Protein AF-A0A397EGC1-F1 (afdb_monomer_lite)

pLDDT: mean 75.44, std 16.69, range [35.31, 96.88]

Foldseek 3Di:
DVVVVVVVVVVVVVVVVVVVVVVVVVVVVVVVVVVVVVVVVVVVVVVVCVVVVPDPDDPPDPDDDVPDDDPVVVVVVVVVVVVVVVVVVVVVVVVVVVVVVLVVVVVVQVVVQVVQQPPPADPGPALVPRDQDPDPVSNVVNVVVSVVSCVVCVVVCCVVVPDDDDDQQDKDWDWDWDCSHVVDIDIDIDIDHHDPDDPVVVVVVCVVCVVVCVPVPNCPVVCPPVVDDDPPD

Structure (mmCIF, N/CA/C/O backbone):
data_AF-A0A397EGC1-F1
#
_entry.id   AF-A0A397EGC1-F1
#
loop_
_atom_site.group_PDB
_atom_site.id
_atom_site.type_symbol
_atom_site.label_atom_id
_atom_site.label_alt_id
_atom_site.label_comp_id
_atom_site.label_asym_id
_atom_site.label_entity_id
_atom_site.label_seq_id
_atom_site.pdbx_PDB_ins_code
_atom_site.Cartn_x
_atom_site.Cartn_y
_atom_site.Cartn_z
_atom_site.occupancy
_atom_site.B_iso_or_equiv
_atom_site.auth_seq_id
_atom_site.auth_comp_id
_atom_site.auth_asym_id
_atom_site.auth_atom_id
_atom_site.pdbx_PDB_model_num
ATOM 1 N N . MET A 1 1 ? -21.638 3.942 104.438 1.00 50.50 1 MET A N 1
ATOM 2 C CA . MET A 1 1 ? -22.473 2.859 103.863 1.00 50.50 1 MET A CA 1
ATOM 3 C C . MET A 1 1 ? -23.698 3.374 103.094 1.00 50.50 1 MET A C 1
ATOM 5 O O . MET A 1 1 ? -24.010 2.811 102.058 1.00 50.50 1 MET A O 1
ATOM 9 N N . VAL A 1 2 ? -24.344 4.471 103.518 1.00 51.25 2 VAL A N 1
ATOM 10 C CA . VAL A 1 2 ? -25.557 5.030 102.869 1.00 51.25 2 VAL A CA 1
ATOM 11 C C . VAL A 1 2 ? -25.301 5.667 101.486 1.00 51.25 2 VAL A C 1
ATOM 13 O O . VAL A 1 2 ? -26.088 5.468 100.566 1.00 51.25 2 VAL A O 1
ATOM 16 N N . ALA A 1 3 ? -24.172 6.360 101.287 1.00 54.50 3 ALA A N 1
ATOM 17 C CA . ALA A 1 3 ? -23.844 7.010 100.006 1.00 54.50 3 ALA A CA 1
ATOM 18 C C . ALA A 1 3 ? -23.567 6.018 98.852 1.00 54.50 3 ALA A C 1
ATOM 20 O O . ALA A 1 3 ? -23.935 6.266 97.709 1.00 54.50 3 ALA A O 1
ATOM 21 N N . VAL A 1 4 ? -22.987 4.853 99.158 1.00 55.56 4 VAL A N 1
ATOM 22 C CA . VAL A 1 4 ? -22.689 3.802 98.164 1.00 55.56 4 VAL A CA 1
ATOM 23 C C . VAL A 1 4 ? -23.976 3.134 97.657 1.00 55.56 4 VAL A C 1
ATOM 25 O O . VAL A 1 4 ? -24.063 2.744 96.492 1.00 55.56 4 VAL A O 1
ATOM 28 N N . MET A 1 5 ? -25.013 3.054 98.500 1.00 57.62 5 MET A N 1
ATOM 29 C CA . MET A 1 5 ? -26.315 2.510 98.105 1.00 57.62 5 MET A CA 1
ATOM 30 C C . MET A 1 5 ? -27.112 3.468 97.204 1.00 57.62 5 MET A C 1
ATOM 32 O O . MET A 1 5 ? -27.817 2.995 96.311 1.00 57.62 5 MET A O 1
ATOM 36 N N . SER A 1 6 ? -26.968 4.793 97.358 1.00 66.12 6 SER A N 1
ATOM 37 C CA . SER A 1 6 ? -27.643 5.760 96.472 1.00 66.12 6 SER A CA 1
ATOM 38 C C . SER A 1 6 ? -27.007 5.814 95.075 1.00 66.12 6 SER A C 1
ATOM 40 O O . SER A 1 6 ? -27.723 5.867 94.073 1.00 66.12 6 SER A O 1
ATOM 42 N N . GLU A 1 7 ? -25.680 5.679 94.978 1.00 66.31 7 GLU A N 1
ATOM 43 C CA . GLU A 1 7 ? -24.977 5.541 93.697 1.00 66.31 7 GLU A CA 1
ATOM 44 C C . GLU A 1 7 ? -25.339 4.241 92.964 1.00 66.31 7 GLU A C 1
ATOM 46 O O . GLU A 1 7 ? -25.506 4.236 91.740 1.00 66.31 7 GLU A O 1
ATOM 51 N N . ALA A 1 8 ? -25.482 3.132 93.696 1.00 72.25 8 ALA A N 1
ATOM 52 C CA . ALA A 1 8 ? -25.908 1.855 93.131 1.00 72.25 8 ALA A CA 1
ATOM 53 C C . ALA A 1 8 ? -27.346 1.926 92.582 1.00 72.25 8 ALA A C 1
ATOM 55 O O . ALA A 1 8 ? -27.601 1.463 91.467 1.00 72.25 8 ALA A O 1
ATOM 56 N N . ALA A 1 9 ? -28.262 2.579 93.306 1.00 74.25 9 ALA A N 1
ATOM 57 C CA . ALA A 1 9 ? -29.634 2.815 92.857 1.00 74.25 9 ALA A CA 1
ATOM 58 C C . ALA A 1 9 ? -29.698 3.729 91.615 1.00 74.25 9 ALA A C 1
ATOM 60 O O . ALA A 1 9 ? -30.426 3.440 90.662 1.00 74.25 9 ALA A O 1
ATOM 61 N N . ALA A 1 10 ? -28.878 4.785 91.560 1.00 75.88 10 ALA A N 1
ATOM 62 C CA . ALA A 1 10 ? -28.776 5.662 90.391 1.00 75.88 10 ALA A CA 1
ATOM 63 C C . ALA A 1 10 ? -28.226 4.924 89.152 1.00 75.88 10 ALA A C 1
ATOM 65 O O . ALA A 1 10 ? -28.748 5.076 88.041 1.00 75.88 10 ALA A O 1
ATOM 66 N N . LYS A 1 11 ? -27.214 4.062 89.333 1.00 79.38 11 LYS A N 1
ATOM 67 C CA . LYS A 1 11 ? -26.679 3.188 88.272 1.00 79.38 11 LYS A CA 1
ATOM 68 C C . LYS A 1 11 ? -27.724 2.176 87.785 1.00 79.38 11 LYS A C 1
ATOM 70 O O . LYS A 1 11 ? -27.797 1.933 86.580 1.00 79.38 11 LYS A O 1
ATOM 75 N N . ALA A 1 12 ? -28.548 1.619 88.675 1.00 81.75 12 ALA A N 1
ATOM 76 C CA . ALA A 1 12 ? -29.629 0.699 88.310 1.00 81.75 12 ALA A CA 1
ATOM 77 C C . ALA A 1 12 ? -30.708 1.385 87.453 1.00 81.75 12 ALA A C 1
ATOM 79 O O . ALA A 1 12 ? -31.030 0.888 86.372 1.00 81.75 12 ALA A O 1
ATOM 80 N N . LYS A 1 13 ? -31.165 2.577 87.860 1.00 83.00 13 LYS A N 1
ATOM 81 C CA . LYS A 1 13 ? -32.150 3.383 87.118 1.00 83.00 13 LYS A CA 1
ATOM 82 C C . LYS A 1 13 ? -31.646 3.795 85.728 1.00 83.00 13 LYS A C 1
ATOM 84 O O . LYS A 1 13 ? -32.384 3.741 84.748 1.00 83.00 13 LYS A O 1
ATOM 89 N N . LYS A 1 14 ? -30.355 4.132 85.605 1.00 83.06 14 LYS A N 1
ATOM 90 C CA . LYS A 1 14 ? -29.715 4.431 84.309 1.00 83.06 14 LYS A CA 1
ATOM 91 C C . LYS A 1 14 ? -29.673 3.212 83.380 1.00 83.06 14 LYS A C 1
ATOM 93 O O . LYS A 1 14 ? -29.885 3.352 82.178 1.00 83.06 14 LYS A O 1
ATOM 98 N N . ARG A 1 15 ? -29.412 2.012 83.913 1.00 86.19 15 ARG A N 1
ATOM 99 C CA . ARG A 1 15 ? -29.437 0.763 83.128 1.00 86.19 15 ARG A CA 1
ATOM 100 C C . ARG A 1 15 ? -30.844 0.432 82.644 1.00 86.19 15 ARG A C 1
ATOM 102 O O . ARG A 1 15 ? -30.995 -0.005 81.512 1.00 86.19 15 ARG A O 1
ATOM 109 N N . GLU A 1 16 ? -31.852 0.654 83.478 1.00 86.94 16 GLU A N 1
ATOM 110 C CA . GLU A 1 16 ? -33.257 0.461 83.118 1.00 86.94 16 GLU A CA 1
ATOM 111 C C . GLU A 1 16 ? -33.699 1.415 82.004 1.00 86.94 16 GLU A C 1
ATOM 113 O O . GLU A 1 16 ? -34.199 0.958 80.980 1.00 86.94 16 GLU A O 1
ATOM 118 N N . TYR A 1 17 ? -33.379 2.705 82.131 1.00 89.50 17 TYR A N 1
ATOM 119 C CA . TYR A 1 17 ? -33.611 3.692 81.075 1.00 89.50 17 TYR A CA 1
ATOM 120 C C . TYR A 1 17 ? -32.907 3.326 79.759 1.00 89.50 17 TYR A C 1
ATOM 122 O O . TYR A 1 17 ? -33.507 3.388 78.688 1.00 89.50 17 TYR A O 1
ATOM 130 N N . ASN A 1 18 ? -31.641 2.900 79.824 1.00 89.75 18 ASN A N 1
ATOM 131 C CA . ASN A 1 18 ? -30.895 2.490 78.634 1.00 89.75 18 ASN A CA 1
ATOM 132 C C . ASN A 1 18 ? -31.498 1.244 77.970 1.00 89.75 18 ASN A C 1
ATOM 134 O O . ASN A 1 18 ? -31.576 1.201 76.745 1.00 89.75 18 ASN A O 1
ATOM 138 N N . ARG A 1 19 ? -31.946 0.258 78.760 1.00 91.12 19 ARG A N 1
ATOM 139 C CA . 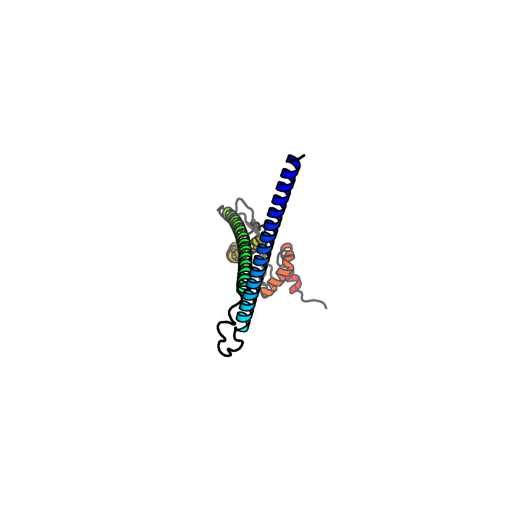ARG A 1 19 ? -32.629 -0.939 78.247 1.00 91.12 19 ARG A CA 1
ATOM 140 C C . ARG A 1 19 ? -33.930 -0.579 77.546 1.00 91.12 19 ARG A C 1
ATOM 142 O O . ARG A 1 19 ? -34.148 -1.040 76.433 1.00 91.12 19 ARG A O 1
ATOM 149 N N . GLU A 1 20 ? -34.751 0.272 78.153 1.00 91.81 20 GLU A N 1
ATOM 150 C CA . GLU A 1 20 ? -36.023 0.682 77.555 1.00 91.81 20 GLU A CA 1
ATOM 151 C C . GLU A 1 20 ? -35.800 1.500 76.277 1.00 91.81 20 GLU A C 1
ATOM 153 O O . GLU A 1 20 ? -36.419 1.239 75.247 1.00 91.81 20 GLU A O 1
ATOM 158 N N . LYS A 1 21 ? -34.816 2.407 76.277 1.00 94.00 21 LYS A N 1
ATOM 159 C CA . LYS A 1 21 ? -34.409 3.140 75.072 1.00 94.00 21 LYS A CA 1
ATOM 160 C C . LYS A 1 21 ? -33.956 2.194 73.956 1.00 94.00 21 LYS A C 1
ATOM 162 O O . LYS A 1 21 ? -34.311 2.402 72.796 1.00 94.00 21 LYS A O 1
ATOM 167 N N . GLN A 1 22 ? -33.187 1.160 74.294 1.00 90.62 22 GLN A N 1
ATOM 168 C CA . GLN A 1 22 ? -32.703 0.172 73.333 1.00 90.62 22 GLN A CA 1
ATOM 169 C C . GLN A 1 22 ? -33.838 -0.723 72.821 1.00 90.62 22 GLN A C 1
ATOM 171 O O . GLN A 1 22 ? -33.883 -1.002 71.627 1.00 90.62 22 GLN A O 1
ATOM 176 N N . ARG A 1 23 ? -34.800 -1.088 73.677 1.00 94.12 23 ARG A N 1
ATOM 177 C CA . ARG A 1 23 ? -36.017 -1.817 73.298 1.00 94.12 23 ARG A CA 1
ATOM 178 C C . ARG A 1 23 ? -36.873 -1.011 72.324 1.00 94.12 23 ARG A C 1
ATOM 180 O O . ARG A 1 23 ? -37.243 -1.530 71.278 1.00 94.12 23 ARG A O 1
ATOM 187 N N . ILE A 1 24 ? -37.137 0.261 72.627 1.00 93.56 24 ILE A N 1
ATOM 188 C CA . ILE A 1 24 ? -37.901 1.162 71.750 1.00 93.56 24 ILE A CA 1
ATOM 189 C C . ILE A 1 24 ? -37.176 1.357 70.414 1.00 93.56 24 ILE A C 1
ATOM 191 O O . ILE A 1 24 ? -37.806 1.338 69.359 1.00 93.56 24 ILE A O 1
ATOM 195 N N . PHE A 1 25 ? -35.852 1.526 70.437 1.00 93.56 25 PHE A N 1
ATOM 196 C CA . PHE A 1 25 ? -35.057 1.650 69.216 1.00 93.56 25 PHE A CA 1
ATOM 197 C C . PHE A 1 25 ? -35.115 0.378 68.362 1.00 93.56 25 PHE A C 1
ATOM 199 O O . PHE A 1 25 ? -35.374 0.465 67.164 1.00 93.56 25 PHE A O 1
ATOM 206 N N . GLN A 1 26 ? -34.938 -0.797 68.973 1.00 93.38 26 GLN A N 1
ATOM 207 C CA . GLN A 1 26 ? -35.051 -2.074 68.267 1.00 93.38 26 GLN A CA 1
ATOM 208 C C . GLN A 1 26 ? -36.460 -2.288 67.705 1.00 93.38 26 GLN A C 1
ATOM 210 O O . GLN A 1 26 ? -36.588 -2.700 66.558 1.00 93.38 26 GLN A O 1
ATOM 215 N N . ALA A 1 27 ? -37.507 -1.940 68.456 1.00 94.75 27 ALA A N 1
ATOM 216 C CA . ALA A 1 27 ? -38.885 -2.018 67.979 1.00 94.75 27 ALA A CA 1
ATOM 217 C C . ALA A 1 27 ? -39.120 -1.125 66.748 1.00 94.75 27 ALA A C 1
ATOM 219 O O . ALA A 1 27 ? -39.688 -1.586 65.760 1.00 94.75 27 ALA A O 1
ATOM 220 N N . LYS A 1 28 ? -38.617 0.119 66.763 1.00 95.31 28 LYS A N 1
ATOM 221 C CA . LYS A 1 28 ? -38.692 1.028 65.606 1.00 95.31 28 LYS A CA 1
ATOM 222 C C . LYS A 1 28 ? -37.940 0.488 64.391 1.00 95.31 28 LYS A C 1
ATOM 224 O O . LYS A 1 28 ? -38.455 0.571 63.282 1.00 95.31 28 LYS A O 1
ATOM 229 N N . LEU A 1 29 ? -36.749 -0.076 64.593 1.00 94.75 29 LEU A N 1
ATOM 230 C CA . LEU A 1 29 ? -35.948 -0.639 63.507 1.00 94.75 29 LEU A CA 1
ATOM 231 C C . LEU A 1 29 ? -36.648 -1.844 62.863 1.00 94.75 29 LEU A C 1
ATOM 233 O O . LEU A 1 29 ? -36.727 -1.932 61.642 1.00 94.75 29 LEU A O 1
ATOM 237 N N . VAL A 1 30 ? -37.207 -2.742 63.680 1.00 96.38 30 VAL A N 1
ATOM 238 C CA . VAL A 1 30 ? -37.991 -3.886 63.195 1.00 96.38 30 VAL A CA 1
ATOM 239 C C . VAL A 1 30 ? -39.214 -3.407 62.414 1.00 96.38 30 VAL A C 1
ATOM 241 O O . VAL A 1 30 ? -39.469 -3.911 61.324 1.00 96.38 30 VAL A O 1
ATOM 244 N N . GLN A 1 31 ? -39.925 -2.393 62.912 1.00 95.94 31 GLN A N 1
ATOM 245 C CA . GLN A 1 31 ? -41.076 -1.817 62.218 1.00 95.94 31 GLN A CA 1
ATOM 246 C C . GLN A 1 31 ? -40.695 -1.198 60.861 1.00 95.94 31 GLN A C 1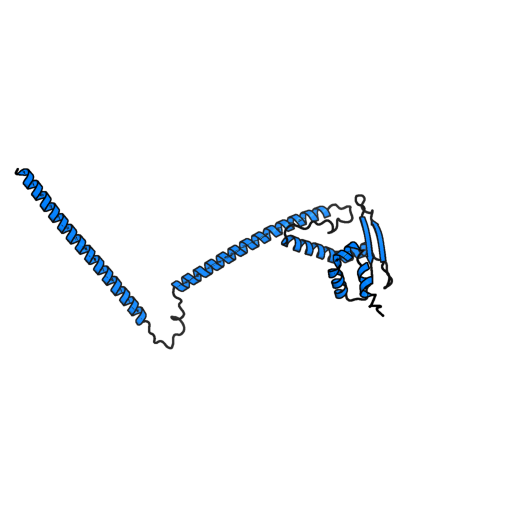
ATOM 248 O O . GLN A 1 31 ? -41.411 -1.399 59.885 1.00 95.94 31 GLN A O 1
ATOM 253 N N . GLN A 1 32 ? -39.561 -0.496 60.771 1.00 94.88 32 GLN A N 1
ATOM 254 C CA . GLN A 1 32 ? -39.052 0.041 59.502 1.00 94.88 32 GLN A CA 1
ATOM 255 C C . GLN A 1 32 ? -38.703 -1.068 58.508 1.00 94.88 32 GLN A C 1
ATOM 257 O O . GLN A 1 32 ? -39.061 -0.975 57.338 1.00 94.88 32 GLN A O 1
ATOM 262 N N . VAL A 1 33 ? -38.043 -2.134 58.970 1.00 95.62 33 VAL A N 1
ATOM 263 C CA . VAL A 1 33 ? -37.710 -3.287 58.121 1.00 95.62 33 VAL A CA 1
ATOM 264 C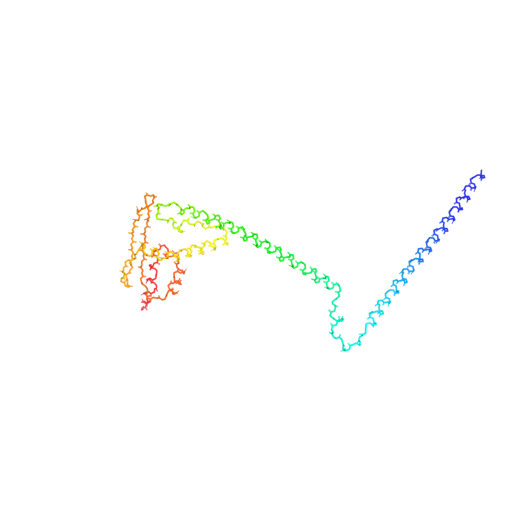 C . VAL A 1 33 ? -38.973 -3.974 57.604 1.00 95.62 33 VAL A C 1
ATOM 266 O O . VAL A 1 33 ? -39.011 -4.352 56.438 1.00 95.62 33 VAL A O 1
ATOM 269 N N . ILE A 1 34 ? -40.001 -4.126 58.444 1.00 95.88 34 ILE A N 1
ATOM 270 C CA . ILE A 1 34 ? -41.291 -4.693 58.026 1.00 95.88 34 ILE A CA 1
ATOM 271 C C . ILE A 1 34 ? -41.947 -3.788 56.978 1.00 95.88 34 ILE A C 1
ATOM 273 O O . ILE A 1 34 ? -42.269 -4.265 55.899 1.00 95.88 34 ILE A O 1
ATOM 277 N N . SER A 1 35 ? -42.037 -2.479 57.236 1.00 95.56 35 SER A N 1
ATOM 278 C CA . SER A 1 35 ? -42.631 -1.516 56.299 1.00 95.56 35 SER A CA 1
ATOM 279 C C . SER A 1 35 ? -41.944 -1.517 54.932 1.00 95.56 35 SER A C 1
ATOM 281 O O . SER A 1 35 ? -42.624 -1.479 53.914 1.00 95.56 35 SER A O 1
ATOM 283 N N . LEU A 1 36 ? -40.609 -1.568 54.899 1.00 94.19 36 LEU A N 1
ATOM 284 C CA . LEU A 1 36 ? -39.855 -1.614 53.645 1.00 94.19 36 LEU A CA 1
ATOM 285 C C . LEU A 1 36 ? -40.073 -2.932 52.898 1.00 94.19 36 LEU A C 1
ATOM 287 O O . LEU A 1 36 ? -40.140 -2.941 51.674 1.00 94.19 36 LEU A O 1
ATOM 291 N N . LYS A 1 37 ? -40.192 -4.053 53.617 1.00 94.06 37 LYS A N 1
ATOM 292 C CA . LYS A 1 37 ? -40.501 -5.348 52.998 1.00 94.06 37 LYS A CA 1
ATOM 293 C C . LYS A 1 37 ? -41.913 -5.385 52.425 1.00 94.06 37 LYS A C 1
ATOM 295 O O . LYS A 1 37 ? -42.097 -5.928 51.340 1.00 94.06 37 LYS A O 1
ATOM 300 N N . ASP A 1 38 ? -42.877 -4.792 53.121 1.00 94.88 38 ASP A N 1
ATOM 301 C CA . ASP A 1 38 ? -44.248 -4.677 52.629 1.00 94.88 38 ASP A CA 1
ATOM 302 C C . ASP A 1 38 ? -44.304 -3.783 51.383 1.00 94.88 38 ASP A C 1
ATOM 304 O O . ASP A 1 38 ? -44.946 -4.146 50.403 1.00 94.88 38 ASP A O 1
ATOM 308 N N . GLU A 1 39 ? -43.574 -2.663 51.370 1.00 94.38 39 GLU A N 1
ATOM 309 C CA . GLU A 1 39 ? -43.475 -1.781 50.202 1.00 94.38 39 GLU A CA 1
ATOM 310 C C . GLU A 1 39 ? -42.845 -2.491 48.996 1.00 94.38 39 GLU A C 1
ATOM 312 O O . GLU A 1 39 ? -43.389 -2.426 47.896 1.00 94.38 39 GLU A O 1
ATOM 317 N N . VAL A 1 40 ? -41.752 -3.236 49.202 1.00 95.00 40 VAL A N 1
ATOM 318 C CA . VAL A 1 40 ? -41.138 -4.058 48.148 1.00 95.00 40 VAL A CA 1
ATOM 319 C C . VAL A 1 40 ? -42.128 -5.094 47.621 1.00 95.00 40 VAL A C 1
ATOM 321 O O . VAL A 1 40 ? -42.294 -5.197 46.413 1.00 95.00 40 VAL A O 1
ATOM 324 N N . SER A 1 41 ? -42.840 -5.800 48.502 1.00 93.88 41 SER A N 1
ATOM 325 C CA . SER A 1 41 ? -43.852 -6.789 48.108 1.00 93.88 41 SER A CA 1
ATOM 326 C C . SER A 1 41 ? -44.988 -6.163 47.286 1.00 93.88 41 SER A C 1
ATOM 328 O O . SER A 1 41 ? -45.403 -6.716 46.268 1.00 93.88 41 SER A O 1
ATOM 330 N N . VAL A 1 42 ? -45.464 -4.973 47.672 1.00 94.25 42 VAL A N 1
ATOM 331 C CA . VAL A 1 42 ? -46.490 -4.229 46.922 1.00 94.25 42 VAL A CA 1
ATOM 332 C C . VAL A 1 42 ? -45.968 -3.797 45.554 1.00 94.25 42 VAL A C 1
ATOM 334 O O . VAL A 1 42 ? -46.673 -3.966 44.561 1.00 94.25 42 VAL A O 1
ATOM 337 N N . LEU A 1 43 ? -44.746 -3.270 45.475 1.00 91.62 43 LEU A N 1
ATOM 338 C CA . LEU A 1 43 ? -44.132 -2.857 44.210 1.00 91.62 43 LEU A CA 1
ATOM 339 C C . LEU A 1 43 ? -43.868 -4.056 43.289 1.00 91.62 43 LEU A C 1
ATOM 341 O O . LEU A 1 43 ? -44.104 -3.971 42.085 1.00 91.62 43 LEU A O 1
ATOM 345 N N . GLU A 1 44 ? -43.438 -5.190 43.839 1.00 90.25 44 GLU A N 1
ATOM 346 C CA . GLU A 1 44 ? -43.270 -6.444 43.101 1.00 90.25 44 GLU A CA 1
ATOM 347 C C . GLU A 1 44 ? -44.613 -6.978 42.588 1.00 90.25 44 GLU A C 1
ATOM 349 O O . GLU A 1 44 ? -44.707 -7.389 41.431 1.00 90.25 44 GLU A O 1
ATOM 354 N N . ALA A 1 45 ? -45.675 -6.905 43.396 1.00 87.06 45 ALA A N 1
ATOM 355 C CA . ALA A 1 45 ? -47.026 -7.265 42.973 1.00 87.06 45 ALA A CA 1
ATOM 356 C C . ALA A 1 45 ? -47.565 -6.318 41.889 1.00 87.06 45 ALA A C 1
ATOM 358 O O . ALA A 1 45 ? -48.172 -6.785 40.929 1.00 87.06 45 ALA A O 1
ATOM 359 N N . GLN A 1 46 ? -47.306 -5.010 41.994 1.00 86.88 46 GLN A N 1
ATOM 360 C CA . GLN A 1 46 ? -47.662 -4.024 40.968 1.00 86.88 46 GLN A CA 1
ATOM 361 C C . GLN A 1 46 ? -46.909 -4.274 39.659 1.00 86.88 46 GLN A C 1
ATOM 363 O O . GLN A 1 46 ? -47.511 -4.207 38.592 1.00 86.88 46 GLN A O 1
ATOM 368 N N . LEU A 1 47 ? -45.619 -4.617 39.715 1.00 83.31 47 LEU A N 1
ATOM 369 C CA . LEU A 1 47 ? -44.849 -5.006 38.532 1.00 83.31 47 LEU A CA 1
ATOM 370 C C . LEU A 1 47 ? -45.368 -6.308 37.916 1.00 83.31 47 LEU A C 1
ATOM 372 O O . LEU A 1 47 ? -45.502 -6.391 36.698 1.00 83.31 47 LEU A O 1
ATOM 376 N N . ALA A 1 48 ? -45.699 -7.308 38.737 1.00 80.50 48 ALA A N 1
ATOM 377 C CA . ALA A 1 48 ? -46.286 -8.556 38.262 1.00 80.50 48 ALA A CA 1
ATOM 378 C C . ALA A 1 48 ? -47.651 -8.319 37.599 1.00 80.50 48 ALA A C 1
ATOM 380 O O . ALA A 1 48 ? -47.900 -8.857 36.524 1.00 80.50 48 ALA A O 1
ATOM 381 N N . GLN A 1 49 ? -48.498 -7.469 38.189 1.00 76.75 49 GLN A N 1
ATOM 382 C CA . GLN A 1 49 ? -49.775 -7.054 37.608 1.00 76.75 49 GLN A CA 1
ATOM 383 C C . GLN A 1 49 ? -49.578 -6.277 36.311 1.00 76.75 49 GLN A C 1
ATOM 385 O O . GLN A 1 49 ? -50.195 -6.633 35.326 1.00 76.75 49 GLN A O 1
ATOM 390 N N . LEU A 1 50 ? -48.662 -5.308 36.241 1.00 75.75 50 LEU A N 1
ATOM 391 C CA . LEU A 1 50 ? -48.359 -4.584 34.998 1.00 75.75 50 LEU A CA 1
ATOM 392 C C . LEU A 1 50 ? -47.782 -5.493 33.900 1.00 75.75 50 LEU A C 1
ATOM 394 O O . LEU A 1 50 ? -47.975 -5.233 32.713 1.00 75.75 50 LEU A O 1
ATOM 398 N N . HIS A 1 51 ? -47.086 -6.568 34.275 1.00 66.81 51 HIS A N 1
ATOM 399 C CA . HIS A 1 51 ? -46.626 -7.592 33.339 1.00 66.81 51 HIS A CA 1
ATOM 400 C C . HIS A 1 51 ? -47.741 -8.561 32.900 1.00 66.81 51 HIS A C 1
ATOM 402 O O . HIS A 1 51 ? -47.677 -9.056 31.777 1.00 66.81 51 HIS A O 1
ATOM 408 N N . LEU A 1 52 ? -48.751 -8.820 33.742 1.00 62.91 52 LEU A N 1
ATOM 409 C CA . LEU A 1 52 ? -49.916 -9.678 33.457 1.00 62.91 52 LEU A CA 1
ATOM 410 C C . LEU A 1 52 ? -51.052 -8.936 32.724 1.00 62.91 52 LEU A C 1
ATOM 412 O O . LEU A 1 52 ? -51.651 -9.499 31.813 1.00 62.91 52 LEU A O 1
ATOM 416 N N . ASP A 1 53 ? -51.302 -7.674 33.078 1.00 54.94 53 ASP A N 1
ATOM 417 C CA . ASP A 1 53 ? -52.249 -6.744 32.446 1.00 54.94 53 ASP A CA 1
ATOM 418 C C . ASP A 1 53 ? -51.720 -6.185 31.122 1.00 54.94 53 ASP A C 1
ATOM 420 O O . ASP A 1 53 ? -52.435 -5.463 30.428 1.00 54.94 53 ASP A O 1
ATOM 424 N N . LYS A 1 54 ? -50.491 -6.541 30.718 1.00 50.94 54 LYS A N 1
ATOM 425 C CA . LYS A 1 54 ? -50.091 -6.447 29.313 1.00 50.94 54 LYS A CA 1
ATOM 426 C C . LYS A 1 54 ? -50.958 -7.453 28.544 1.00 50.94 54 LYS A C 1
ATOM 428 O O . LYS A 1 54 ? -50.729 -8.657 28.669 1.00 50.94 54 LYS A O 1
ATOM 433 N N . PRO A 1 55 ? -51.958 -7.009 27.760 1.00 45.56 55 PRO A N 1
ATOM 434 C CA . PRO A 1 55 ? -52.903 -7.928 27.162 1.00 45.56 55 PRO A CA 1
ATOM 435 C C . PRO A 1 55 ? -52.164 -8.791 26.144 1.00 45.56 55 PRO A C 1
ATOM 437 O O . PRO A 1 55 ? -51.694 -8.323 25.110 1.00 45.56 55 PRO A O 1
ATOM 440 N N . SER A 1 56 ? -52.144 -10.089 26.413 1.00 48.16 56 SER A N 1
ATOM 441 C CA . SER A 1 56 ? -51.853 -11.155 25.451 1.00 48.16 56 SER A CA 1
ATOM 442 C C . SER A 1 56 ? -52.960 -11.302 24.385 1.00 48.16 56 SER A C 1
ATOM 444 O O . SER A 1 56 ? -52.984 -12.287 23.658 1.00 48.16 56 SER A O 1
ATOM 446 N N . ASN A 1 57 ? -53.846 -10.306 24.248 1.00 42.47 57 ASN A N 1
ATOM 447 C CA . ASN A 1 57 ? -54.920 -10.226 23.262 1.00 42.47 57 ASN A CA 1
ATOM 448 C C . ASN A 1 57 ? -54.975 -8.824 22.630 1.00 42.47 57 ASN A C 1
ATOM 450 O O . ASN A 1 57 ? -55.872 -8.038 22.921 1.00 42.47 57 ASN A O 1
ATOM 454 N N . ILE A 1 58 ? -54.033 -8.526 21.736 1.00 45.72 58 ILE A N 1
ATOM 455 C CA . ILE A 1 58 ? -54.317 -7.708 20.553 1.00 45.72 58 ILE A CA 1
ATOM 456 C C . ILE A 1 58 ? -53.743 -8.475 19.363 1.00 45.72 58 ILE A C 1
ATOM 458 O O . ILE A 1 58 ? -52.532 -8.577 19.193 1.00 45.72 58 ILE A O 1
ATOM 462 N N . VAL A 1 59 ? -54.646 -9.044 18.567 1.00 50.12 59 VAL A N 1
ATOM 463 C CA . VAL A 1 59 ? -54.348 -9.648 17.264 1.00 50.12 59 VAL A CA 1
ATOM 464 C C . VAL A 1 59 ? -54.155 -8.573 16.177 1.00 50.12 59 VAL A C 1
ATOM 466 O O . VAL A 1 59 ? -53.657 -8.907 15.117 1.00 50.12 59 VAL A O 1
ATOM 469 N N . ASP A 1 60 ? -54.389 -7.279 16.437 1.00 43.72 60 ASP A N 1
ATOM 470 C CA . ASP A 1 60 ? -54.257 -6.206 15.430 1.00 43.72 60 ASP A CA 1
ATOM 471 C C . ASP A 1 60 ? -53.576 -4.911 15.947 1.00 43.72 60 ASP A C 1
ATOM 473 O O . ASP A 1 60 ? -54.136 -3.822 15.864 1.00 43.72 60 ASP A O 1
ATOM 477 N N . ASP A 1 61 ? -52.347 -5.002 16.474 1.00 42.59 61 ASP A N 1
ATOM 478 C CA . ASP A 1 61 ? -51.396 -3.868 16.530 1.00 42.59 61 ASP A CA 1
ATOM 479 C C . ASP A 1 61 ? -49.954 -4.393 16.448 1.00 42.59 61 ASP A C 1
ATOM 481 O O . ASP A 1 61 ? -49.164 -4.386 17.393 1.00 42.59 61 ASP A O 1
ATOM 485 N N . VAL A 1 62 ? -49.617 -4.920 15.274 1.00 43.44 62 VAL A N 1
ATOM 486 C CA . VAL A 1 62 ? -48.311 -5.507 14.923 1.00 43.44 62 VAL A CA 1
ATOM 487 C C . VAL A 1 62 ? -47.184 -4.447 14.853 1.00 43.44 62 VAL A C 1
ATOM 489 O O . VAL A 1 62 ? -46.058 -4.747 14.469 1.00 43.44 62 VAL A O 1
ATOM 492 N N . GLY A 1 63 ? -47.428 -3.191 15.242 1.00 46.31 63 GLY A N 1
ATOM 493 C CA . GLY A 1 63 ? -46.505 -2.088 14.966 1.00 46.31 63 GLY A CA 1
ATOM 494 C C . GLY A 1 63 ? -45.556 -1.669 16.091 1.00 46.31 63 GLY A C 1
ATOM 495 O O . GLY A 1 63 ? -44.393 -1.374 15.812 1.00 46.31 63 GLY A O 1
ATOM 496 N N . LEU A 1 64 ? -46.030 -1.563 17.342 1.00 48.69 64 LEU A N 1
ATOM 497 C CA . LEU A 1 64 ? -45.426 -0.594 18.279 1.00 48.69 64 LEU A CA 1
ATOM 498 C C . LEU A 1 64 ? -44.877 -1.179 19.595 1.00 48.69 64 LEU A C 1
ATOM 500 O O . LEU A 1 64 ? -43.810 -0.756 20.033 1.00 48.69 64 LEU A O 1
ATOM 504 N N . SER A 1 65 ? -45.534 -2.165 20.222 1.00 50.22 65 SER A N 1
ATOM 505 C CA . SER A 1 65 ? -45.102 -2.696 21.539 1.00 50.22 65 SER A CA 1
ATOM 506 C C . SER A 1 65 ? -44.185 -3.925 21.463 1.00 50.22 65 SER A C 1
ATOM 508 O O . SER A 1 65 ? -43.353 -4.128 22.347 1.00 50.22 65 SER A O 1
ATOM 510 N N . ALA A 1 66 ? -44.297 -4.732 20.403 1.00 52.28 66 ALA A N 1
ATOM 511 C CA . ALA A 1 66 ? -43.387 -5.852 20.133 1.00 52.28 66 ALA A CA 1
ATOM 512 C C . ALA A 1 66 ? -42.076 -5.407 19.450 1.00 52.28 66 ALA A C 1
ATOM 514 O O . ALA A 1 66 ? -41.096 -6.144 19.460 1.00 52.28 66 ALA A O 1
ATOM 515 N N . ASN A 1 67 ? -42.052 -4.184 18.906 1.00 55.97 67 ASN A N 1
ATOM 516 C CA . ASN A 1 67 ? -40.891 -3.575 18.248 1.00 55.97 67 ASN A CA 1
ATOM 517 C C . ASN A 1 67 ? -40.019 -2.722 19.184 1.00 55.97 67 ASN A C 1
ATOM 519 O O . ASN A 1 67 ? -38.971 -2.229 18.768 1.00 55.97 67 ASN A O 1
ATOM 523 N N . ALA A 1 68 ? -40.427 -2.522 20.438 1.00 65.44 68 ALA A N 1
ATOM 524 C CA . ALA A 1 68 ? -39.640 -1.766 21.402 1.00 65.44 68 ALA A CA 1
ATOM 525 C C . ALA A 1 68 ? -38.670 -2.710 22.127 1.00 65.44 68 ALA A C 1
ATOM 527 O O . ALA A 1 68 ? -39.057 -3.444 23.037 1.00 65.44 68 ALA A O 1
ATOM 528 N N . LEU A 1 69 ? -37.405 -2.699 21.697 1.00 72.38 69 LEU A N 1
ATOM 529 C CA . LEU A 1 69 ? -36.307 -3.377 22.387 1.00 72.38 69 LEU A CA 1
ATOM 530 C C . LEU A 1 69 ? -36.252 -2.938 23.857 1.00 72.38 69 LEU A C 1
ATOM 532 O O . LEU A 1 69 ? -36.474 -1.767 24.179 1.00 72.38 69 LEU A O 1
ATOM 536 N N . SER A 1 70 ? -35.916 -3.869 24.752 1.00 85.06 70 SER A N 1
ATOM 537 C CA . SER A 1 70 ? -35.639 -3.534 26.150 1.00 85.06 70 SER A CA 1
ATOM 538 C C . SER A 1 70 ? -34.544 -2.471 26.216 1.00 85.06 70 SER A C 1
ATOM 540 O O . SER A 1 70 ? -33.554 -2.558 25.493 1.00 85.06 70 SER A O 1
ATOM 542 N N . TRP A 1 71 ? -34.655 -1.498 27.124 1.00 84.31 71 TRP A N 1
ATOM 543 C CA . TRP A 1 71 ? -33.594 -0.504 27.341 1.00 84.31 71 TRP A CA 1
ATOM 544 C C . TRP A 1 71 ? -32.233 -1.138 27.640 1.00 84.31 71 TRP A C 1
ATOM 546 O O . TRP A 1 71 ? -31.203 -0.563 27.299 1.00 84.31 71 TRP A O 1
ATOM 556 N N . LYS A 1 72 ? -32.222 -2.338 28.232 1.00 84.56 72 LYS A N 1
ATOM 557 C CA . LYS A 1 72 ? -31.003 -3.126 28.427 1.00 84.56 72 LYS A CA 1
ATOM 558 C C . LYS A 1 72 ? -30.385 -3.553 27.091 1.00 84.56 72 LYS A C 1
ATOM 560 O O . LYS A 1 72 ? -29.176 -3.433 26.928 1.00 84.56 72 LYS A O 1
ATOM 565 N N . ASP A 1 73 ? -31.210 -3.997 26.147 1.00 85.88 73 ASP A N 1
ATOM 566 C CA . ASP A 1 73 ? -30.775 -4.435 24.817 1.00 85.88 73 ASP A CA 1
ATOM 567 C C . ASP A 1 73 ? -30.368 -3.236 23.950 1.00 85.88 73 ASP A C 1
ATOM 569 O O . ASP A 1 73 ? -29.360 -3.294 23.252 1.00 85.88 73 ASP A O 1
ATOM 573 N N . VAL A 1 74 ? -31.081 -2.108 24.061 1.00 88.75 74 VAL A N 1
ATOM 574 C CA . VAL A 1 74 ? -30.702 -0.838 23.416 1.00 88.75 74 VAL A CA 1
ATOM 575 C C . VAL A 1 74 ? -29.355 -0.341 23.945 1.00 88.75 74 VAL A C 1
ATOM 577 O O . VAL A 1 74 ? -28.486 0.036 23.162 1.00 88.75 74 VAL A O 1
ATOM 580 N N . ALA A 1 75 ? -29.147 -0.362 25.265 1.00 91.81 75 ALA A N 1
ATOM 581 C CA . ALA A 1 75 ? -27.882 0.047 25.871 1.00 91.81 75 ALA A CA 1
ATOM 582 C C . ALA A 1 75 ? -26.722 -0.879 25.472 1.00 91.81 75 ALA A C 1
ATOM 584 O O . ALA A 1 75 ? -25.634 -0.386 25.176 1.00 91.81 75 ALA A O 1
ATOM 585 N N . ALA A 1 76 ? -26.957 -2.194 25.418 1.00 92.31 76 ALA A N 1
ATOM 586 C CA . ALA A 1 76 ? -25.971 -3.165 24.949 1.00 92.31 76 ALA A CA 1
ATOM 587 C C . ALA A 1 76 ? -25.618 -2.944 23.469 1.00 92.31 76 ALA A C 1
ATOM 589 O O . ALA A 1 76 ? -24.442 -2.835 23.137 1.00 92.31 76 ALA A O 1
ATOM 590 N N . GLY A 1 77 ? -26.617 -2.765 22.597 1.00 93.50 77 GLY A N 1
ATOM 591 C CA . GLY A 1 77 ? -26.394 -2.478 21.178 1.00 93.50 77 GLY A CA 1
ATOM 592 C C . GLY A 1 77 ? -25.614 -1.180 20.950 1.00 93.50 77 GLY A C 1
ATOM 593 O O . GLY A 1 77 ? -24.662 -1.158 20.174 1.00 93.50 77 GLY A O 1
ATOM 594 N N . LEU A 1 78 ? -25.940 -0.112 21.688 1.00 94.38 78 LEU A N 1
ATOM 595 C CA . LEU A 1 78 ? -25.188 1.147 21.643 1.00 94.38 78 LEU A CA 1
ATOM 596 C C . LEU A 1 78 ? -23.750 0.989 22.148 1.00 94.38 78 LEU A C 1
ATOM 598 O O . LEU A 1 78 ? -22.836 1.616 21.607 1.00 94.38 78 LEU A O 1
ATOM 602 N N . GLN A 1 79 ? -23.529 0.170 23.178 1.00 95.00 79 GLN A N 1
ATOM 603 C CA . GLN A 1 79 ? -22.192 -0.125 23.686 1.00 95.00 79 GLN A CA 1
ATOM 604 C C . GLN A 1 79 ? -21.365 -0.894 22.650 1.00 95.00 79 GLN A C 1
ATOM 606 O O . GLN A 1 79 ? -20.221 -0.516 22.388 1.00 95.00 79 GLN A O 1
ATOM 611 N N . ASP A 1 80 ? -21.945 -1.917 22.027 1.00 95.62 80 ASP A N 1
ATOM 612 C CA . ASP A 1 80 ? -21.299 -2.706 20.979 1.00 95.62 80 ASP A CA 1
ATOM 613 C C . ASP A 1 80 ? -20.966 -1.848 19.757 1.00 95.62 80 ASP A C 1
ATOM 615 O O . ASP A 1 80 ? -19.835 -1.884 19.266 1.00 95.62 80 ASP A O 1
ATOM 619 N N . ASP A 1 81 ? -21.894 -0.996 19.314 1.00 95.06 81 ASP A N 1
ATOM 620 C CA . ASP A 1 81 ? -21.640 -0.059 18.221 1.00 95.06 81 ASP A CA 1
ATOM 621 C C . ASP A 1 81 ? -20.566 0.967 18.577 1.00 95.06 81 ASP A C 1
ATOM 623 O O . ASP A 1 81 ? -19.701 1.273 17.752 1.00 95.06 81 ASP A O 1
ATOM 627 N N . THR A 1 82 ? -20.557 1.466 19.814 1.00 96.19 82 THR A N 1
ATOM 628 C CA . THR A 1 82 ? -19.509 2.381 20.282 1.00 96.19 82 THR A CA 1
ATOM 629 C C . THR A 1 82 ? -18.146 1.698 20.247 1.00 96.19 82 THR A C 1
ATOM 631 O O . THR A 1 82 ? -17.194 2.259 19.701 1.00 96.19 82 THR A O 1
ATOM 634 N N . ASN A 1 83 ? -18.047 0.470 20.759 1.00 96.38 83 ASN A N 1
ATOM 635 C CA . ASN A 1 83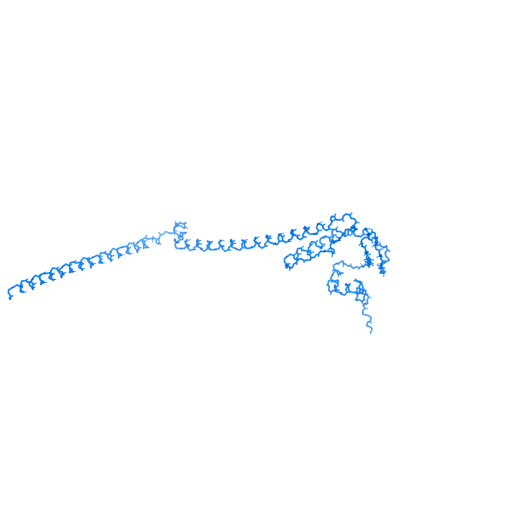 ? -16.816 -0.318 20.723 1.00 96.38 83 ASN A CA 1
ATOM 636 C C . ASN A 1 83 ? -16.361 -0.561 19.279 1.00 96.38 83 ASN A C 1
ATOM 638 O O . ASN A 1 83 ? -15.205 -0.300 18.938 1.00 96.38 83 ASN A O 1
ATOM 642 N N . ARG A 1 84 ? -17.291 -0.945 18.399 1.00 96.44 84 ARG A N 1
ATOM 643 C CA . ARG A 1 84 ? -17.034 -1.155 16.971 1.00 96.44 84 ARG A CA 1
ATOM 644 C C . ARG A 1 84 ? -16.502 0.109 16.302 1.00 96.44 84 ARG A C 1
ATOM 646 O O . ARG A 1 84 ? -15.511 0.053 15.574 1.00 96.44 84 ARG A O 1
ATOM 653 N N . ILE A 1 85 ? -17.125 1.261 16.553 1.00 96.31 85 ILE A N 1
ATOM 654 C CA . ILE A 1 85 ? -16.691 2.551 16.003 1.00 96.31 85 ILE A CA 1
ATOM 655 C C . ILE A 1 85 ? -15.311 2.929 16.544 1.00 96.31 85 ILE A C 1
ATOM 657 O O . ILE A 1 85 ? -14.463 3.383 15.774 1.00 96.31 85 ILE A O 1
ATOM 661 N N . VAL A 1 86 ? -15.049 2.725 17.836 1.00 96.88 86 VAL A N 1
ATOM 662 C CA . VAL A 1 86 ? -13.740 2.994 18.451 1.00 96.88 86 VAL A CA 1
ATOM 663 C C . VAL A 1 86 ? -12.650 2.127 17.820 1.00 96.88 86 VAL A C 1
ATOM 665 O O . VAL A 1 86 ? -11.578 2.645 17.486 1.00 96.88 86 VAL A O 1
ATOM 668 N N . ASP A 1 87 ? -12.919 0.845 17.590 1.00 96.38 87 ASP A N 1
ATOM 669 C CA . ASP A 1 87 ? -11.973 -0.076 16.963 1.00 96.38 87 ASP A CA 1
ATOM 670 C C . ASP A 1 87 ? -11.708 0.272 15.499 1.00 96.38 87 ASP A C 1
ATOM 672 O O . ASP A 1 87 ? -10.545 0.338 15.078 1.00 96.38 87 ASP A O 1
ATOM 676 N N . ILE A 1 88 ? -12.759 0.592 14.738 1.00 96.50 88 ILE A N 1
ATOM 677 C CA . ILE A 1 88 ? -12.639 1.089 13.362 1.00 96.50 88 ILE A CA 1
ATOM 678 C C . ILE A 1 88 ? -11.813 2.374 13.342 1.00 96.50 88 ILE A C 1
ATOM 680 O O . ILE A 1 88 ? -10.857 2.480 12.575 1.00 96.50 88 ILE A O 1
ATOM 684 N N . ASN A 1 89 ? -12.111 3.334 14.219 1.00 96.56 89 ASN A N 1
ATOM 685 C CA . ASN A 1 89 ? -11.380 4.594 14.287 1.00 96.56 89 ASN A CA 1
ATOM 686 C C . ASN A 1 89 ? -9.901 4.353 14.625 1.00 96.56 89 ASN A C 1
ATOM 688 O O . ASN A 1 89 ? -9.010 4.913 13.986 1.00 96.56 89 ASN A O 1
ATOM 692 N N . ARG A 1 90 ? -9.614 3.455 15.574 1.00 96.12 90 ARG A N 1
ATOM 693 C CA . ARG A 1 90 ? -8.245 3.068 15.937 1.00 96.12 90 ARG A CA 1
ATOM 694 C C . ARG A 1 90 ? -7.512 2.402 14.772 1.00 96.12 90 ARG A C 1
ATOM 696 O O . ARG A 1 90 ? -6.316 2.646 14.606 1.00 96.12 90 ARG A O 1
ATOM 703 N N . ARG A 1 91 ? -8.183 1.552 13.990 1.00 96.69 91 ARG A N 1
ATOM 704 C CA . ARG A 1 91 ? -7.618 0.926 12.783 1.00 96.69 91 ARG A CA 1
ATOM 705 C C . ARG A 1 91 ? -7.323 1.976 11.711 1.00 96.69 91 ARG A C 1
ATOM 707 O O . ARG A 1 91 ? -6.181 2.068 11.274 1.00 96.69 91 ARG A O 1
ATOM 714 N N . LEU A 1 92 ? -8.296 2.818 11.370 1.00 96.62 92 LEU A N 1
ATOM 715 C CA . LEU A 1 92 ? -8.143 3.870 10.360 1.00 96.62 92 LEU A CA 1
ATOM 716 C C . LEU A 1 92 ? -7.049 4.875 10.736 1.00 96.62 92 LEU A C 1
ATOM 718 O O . LEU A 1 92 ? -6.264 5.295 9.890 1.00 96.62 92 LEU A O 1
ATOM 722 N N . ARG A 1 93 ? -6.934 5.240 12.020 1.00 96.38 93 ARG A N 1
ATOM 723 C CA . ARG A 1 93 ? -5.848 6.112 12.496 1.00 96.38 93 ARG A CA 1
ATOM 724 C C . ARG A 1 93 ? -4.471 5.487 12.290 1.00 96.38 93 ARG A C 1
ATOM 726 O O . ARG A 1 93 ? -3.554 6.228 11.933 1.00 96.38 93 ARG A O 1
ATOM 733 N N . ARG A 1 94 ? -4.333 4.176 12.527 1.00 94.31 94 ARG A N 1
ATOM 734 C CA . ARG A 1 94 ? -3.092 3.419 12.297 1.00 94.31 94 ARG A CA 1
ATOM 735 C C . ARG A 1 94 ? -2.756 3.353 10.811 1.00 94.31 94 ARG A C 1
ATOM 737 O O . ARG A 1 94 ? -1.637 3.687 10.442 1.00 94.31 94 ARG A O 1
ATOM 744 N N . GLU A 1 95 ? -3.731 3.015 9.977 1.00 93.25 95 GLU A N 1
ATOM 745 C CA . GLU A 1 95 ? -3.571 2.944 8.521 1.00 93.25 95 GLU A CA 1
ATOM 746 C C . GLU A 1 95 ? -3.161 4.296 7.929 1.00 93.25 95 GLU A C 1
ATOM 748 O O . GLU A 1 95 ? -2.132 4.404 7.270 1.00 93.25 95 GLU A O 1
ATOM 753 N N . ARG A 1 96 ? -3.876 5.368 8.282 1.00 95.62 96 ARG A N 1
ATOM 754 C CA . ARG A 1 96 ? -3.518 6.737 7.890 1.00 95.62 96 ARG A CA 1
ATOM 755 C C . ARG A 1 96 ? -2.108 7.114 8.348 1.00 95.62 96 ARG A C 1
ATOM 757 O O . ARG A 1 96 ? -1.407 7.831 7.641 1.00 95.62 96 ARG A O 1
ATOM 764 N N . HIS A 1 97 ? -1.698 6.701 9.549 1.00 93.69 97 HIS A N 1
ATOM 765 C CA . HIS A 1 97 ? -0.349 6.994 10.032 1.00 93.69 97 HIS A CA 1
ATOM 766 C C . HIS A 1 97 ? 0.709 6.276 9.188 1.00 93.69 97 HIS A C 1
ATOM 768 O O . HIS A 1 97 ? 1.624 6.935 8.705 1.00 93.69 97 HIS A O 1
ATOM 774 N N . SER A 1 98 ? 0.531 4.977 8.933 1.00 88.75 98 SER A N 1
ATOM 775 C CA . SER A 1 98 ? 1.399 4.184 8.053 1.00 88.75 98 SER A CA 1
ATOM 776 C C . SER A 1 98 ? 1.490 4.790 6.646 1.00 88.75 98 SER A C 1
ATOM 778 O O . SER A 1 98 ? 2.592 5.076 6.179 1.00 88.75 98 SER A O 1
ATOM 780 N N . GLN A 1 99 ? 0.357 5.116 6.019 1.00 89.25 99 GLN A N 1
ATOM 781 C CA . GLN A 1 99 ? 0.325 5.751 4.698 1.00 89.25 99 GLN A CA 1
ATOM 782 C C . GLN A 1 99 ? 1.022 7.117 4.687 1.00 89.25 99 GLN A C 1
ATOM 784 O O . GLN A 1 99 ? 1.715 7.458 3.731 1.00 89.25 99 GLN A O 1
ATOM 789 N N . LYS A 1 100 ? 0.881 7.910 5.757 1.00 92.06 100 LYS A N 1
ATOM 790 C CA . LYS A 1 100 ? 1.563 9.205 5.878 1.00 92.06 100 LYS A CA 1
ATOM 791 C C . LYS A 1 100 ? 3.080 9.041 5.975 1.00 92.06 100 LYS A C 1
ATOM 793 O O . LYS A 1 100 ? 3.804 9.829 5.371 1.00 92.06 100 LYS A O 1
ATOM 798 N N . GLU A 1 101 ? 3.565 8.045 6.712 1.00 89.94 101 GLU A N 1
ATOM 799 C CA . GLU A 1 101 ? 5.002 7.755 6.782 1.00 89.94 101 GLU A CA 1
ATOM 800 C C . GLU A 1 101 ? 5.535 7.208 5.450 1.00 89.94 101 GLU A C 1
ATOM 802 O O . GLU A 1 101 ? 6.602 7.631 4.995 1.00 89.94 101 GLU A O 1
ATOM 807 N N . LEU A 1 102 ? 4.760 6.363 4.762 1.00 88.69 102 LEU A N 1
ATOM 808 C CA . LEU A 1 102 ? 5.073 5.906 3.408 1.00 88.69 102 LEU A CA 1
ATOM 809 C C . LEU A 1 102 ? 5.193 7.090 2.439 1.00 88.69 102 LEU A C 1
ATOM 811 O O . LEU A 1 102 ? 6.200 7.213 1.743 1.00 88.69 102 LEU A O 1
ATOM 815 N N . LEU A 1 103 ? 4.217 8.003 2.442 1.00 88.94 103 LEU A N 1
ATOM 816 C CA . LEU A 1 103 ? 4.218 9.189 1.587 1.00 88.94 103 LEU A CA 1
ATOM 817 C C . LEU A 1 103 ? 5.438 10.077 1.845 1.00 88.94 103 LEU A C 1
ATOM 819 O O . LEU A 1 103 ? 6.094 10.489 0.894 1.00 88.94 103 LEU A O 1
ATOM 823 N N . LYS A 1 104 ? 5.775 10.349 3.111 1.00 89.12 104 LYS A N 1
ATOM 824 C CA . LYS A 1 104 ? 6.980 11.124 3.457 1.00 89.12 104 LYS A CA 1
ATOM 825 C C . LYS A 1 104 ? 8.248 10.463 2.926 1.00 89.12 104 LYS A C 1
ATOM 827 O O . LYS A 1 104 ? 9.110 11.145 2.377 1.00 89.12 104 LYS A O 1
ATOM 832 N N . THR A 1 105 ? 8.352 9.144 3.081 1.00 86.38 105 THR A N 1
ATOM 833 C CA . THR A 1 105 ? 9.506 8.367 2.614 1.00 86.38 105 THR A CA 1
ATOM 834 C C . THR A 1 105 ? 9.629 8.448 1.093 1.00 86.38 105 THR A C 1
ATOM 836 O O . THR A 1 105 ? 10.705 8.743 0.574 1.00 86.38 105 THR A O 1
ATOM 839 N N . LEU A 1 106 ? 8.516 8.267 0.376 1.00 84.31 106 LEU A N 1
ATOM 840 C CA . LEU A 1 106 ? 8.470 8.380 -1.082 1.00 84.31 106 LEU A CA 1
ATOM 841 C C . LEU A 1 106 ? 8.775 9.805 -1.560 1.00 84.31 106 LEU A C 1
ATOM 843 O O . LEU A 1 106 ? 9.554 9.974 -2.488 1.00 84.31 106 LEU A O 1
ATOM 847 N N . GLN A 1 107 ? 8.237 10.838 -0.909 1.00 85.25 107 GLN A N 1
ATOM 848 C CA . GLN A 1 107 ? 8.540 12.237 -1.232 1.00 85.25 107 GLN A CA 1
ATOM 849 C C . GLN A 1 107 ? 10.027 12.554 -1.052 1.00 85.25 107 GLN A C 1
ATOM 851 O O . GLN A 1 107 ? 10.637 13.182 -1.917 1.00 85.25 107 GLN A O 1
ATOM 856 N N . ALA A 1 108 ? 10.630 12.109 0.054 1.00 84.00 108 ALA A N 1
ATOM 857 C CA . ALA A 1 108 ? 12.060 12.279 0.288 1.00 84.00 108 ALA A CA 1
ATOM 858 C C . ALA A 1 108 ? 12.888 11.583 -0.801 1.00 84.00 108 ALA A C 1
ATOM 860 O O . ALA A 1 108 ? 13.827 12.178 -1.330 1.00 84.00 108 ALA A O 1
ATOM 861 N N . TRP A 1 109 ? 12.499 10.363 -1.172 1.00 82.25 109 TRP A N 1
ATOM 862 C CA . TRP A 1 109 ? 13.132 9.596 -2.237 1.00 82.25 109 TRP A CA 1
ATOM 863 C C . TRP A 1 109 ? 13.027 10.285 -3.602 1.00 82.25 109 TRP A C 1
ATOM 865 O O . TRP A 1 109 ? 14.056 10.522 -4.230 1.00 82.25 109 TRP A O 1
ATOM 875 N N . VAL A 1 110 ? 11.829 10.706 -4.023 1.00 78.56 110 VAL A N 1
ATOM 876 C CA . VAL A 1 110 ? 11.623 11.447 -5.281 1.00 78.56 110 VAL A CA 1
ATOM 877 C C . VAL A 1 110 ? 12.467 12.723 -5.303 1.00 78.56 110 VAL A C 1
ATOM 879 O O . VAL A 1 110 ? 13.131 13.007 -6.295 1.00 78.56 110 VAL A O 1
ATOM 882 N N . ASN A 1 111 ? 12.510 13.469 -4.197 1.00 78.19 111 ASN A N 1
ATOM 883 C CA . ASN A 1 111 ? 13.304 14.694 -4.110 1.00 78.19 111 ASN A CA 1
ATOM 884 C C . ASN A 1 111 ? 14.811 14.443 -4.273 1.00 78.19 111 ASN A C 1
ATOM 886 O O . ASN A 1 111 ? 15.510 15.297 -4.815 1.00 78.19 111 ASN A O 1
ATOM 890 N N . VAL A 1 112 ? 15.331 13.300 -3.814 1.00 74.12 112 VAL A N 1
ATOM 891 C CA . VAL A 1 112 ? 16.720 12.903 -4.097 1.00 74.12 112 VAL A CA 1
ATOM 892 C C . VAL A 1 112 ? 16.895 12.648 -5.593 1.00 74.12 112 VAL A C 1
ATOM 894 O O . VAL A 1 112 ? 17.795 13.224 -6.191 1.00 74.12 112 VAL A O 1
ATOM 897 N N . GLN A 1 113 ? 15.998 11.885 -6.218 1.00 68.38 113 GLN A N 1
ATOM 898 C CA . GLN A 1 113 ? 16.107 11.557 -7.645 1.00 68.38 113 GLN A CA 1
ATOM 899 C C . GLN A 1 113 ? 16.011 12.796 -8.556 1.00 68.38 113 GLN A C 1
ATOM 901 O O . GLN A 1 113 ? 16.807 12.956 -9.482 1.00 68.38 113 GLN A O 1
ATOM 906 N N . ILE A 1 114 ? 15.098 13.729 -8.262 1.00 66.19 114 ILE A N 1
ATOM 907 C CA . ILE A 1 114 ? 14.939 14.970 -9.040 1.00 66.19 114 ILE A CA 1
ATOM 908 C C . ILE A 1 114 ? 16.180 15.864 -8.920 1.00 66.19 114 ILE A C 1
ATOM 910 O O . ILE A 1 114 ? 16.645 16.395 -9.925 1.00 66.19 114 ILE A O 1
ATOM 914 N N . ARG A 1 115 ? 16.768 16.003 -7.722 1.00 60.03 115 ARG A N 1
ATOM 915 C CA . ARG A 1 115 ? 17.987 16.814 -7.528 1.00 60.03 115 ARG A CA 1
ATOM 916 C C . ARG A 1 115 ? 19.186 16.290 -8.321 1.00 60.03 115 ARG A C 1
ATOM 918 O O . ARG A 1 115 ? 20.002 17.080 -8.780 1.00 60.03 115 ARG A O 1
ATOM 925 N N . HIS A 1 116 ? 19.277 14.978 -8.511 1.00 55.19 116 HIS A N 1
ATOM 926 C CA . HIS A 1 116 ? 20.325 14.363 -9.330 1.00 55.19 116 HIS A CA 1
ATOM 927 C C . HIS A 1 116 ? 20.048 14.495 -10.839 1.00 55.19 116 HIS A C 1
ATOM 929 O O . HIS A 1 116 ? 20.947 14.292 -11.647 1.00 55.19 116 HIS A O 1
ATOM 935 N N . SER A 1 117 ? 18.824 14.868 -11.227 1.00 51.88 117 SER A N 1
ATOM 936 C CA . SER A 1 117 ? 18.445 15.102 -12.627 1.00 51.88 117 SER A CA 1
ATOM 937 C C . SER A 1 117 ? 18.741 16.535 -13.098 1.00 51.88 117 SER A C 1
ATOM 939 O O . SER A 1 117 ? 18.758 16.791 -14.297 1.00 51.88 117 SER A O 1
ATOM 941 N N . THR A 1 118 ? 18.975 17.485 -12.181 1.00 47.97 118 THR A N 1
ATOM 942 C CA . THR A 1 118 ? 19.165 18.915 -12.505 1.00 47.97 118 THR A CA 1
ATOM 943 C C . THR A 1 118 ? 20.599 19.322 -12.875 1.00 47.97 118 THR A C 1
ATOM 945 O O . THR A 1 118 ? 20.826 20.479 -13.222 1.00 47.97 118 THR A O 1
ATOM 948 N N . THR A 1 119 ? 21.579 18.413 -12.837 1.00 47.97 119 THR A N 1
ATOM 949 C CA . THR A 1 119 ? 22.933 18.675 -13.359 1.00 47.97 119 THR A CA 1
ATOM 950 C C . THR A 1 119 ? 22.945 18.512 -14.883 1.00 47.97 119 THR A C 1
ATOM 952 O O . THR A 1 119 ? 23.123 17.427 -15.427 1.00 47.97 119 THR A O 1
ATOM 955 N N . LEU A 1 120 ? 22.692 19.636 -15.552 1.00 44.47 120 LEU A N 1
ATOM 956 C CA . LEU A 1 120 ? 22.384 19.852 -16.972 1.00 44.47 120 LEU A CA 1
ATOM 957 C C . LEU A 1 120 ? 23.516 19.600 -18.002 1.00 44.47 120 LEU A C 1
ATOM 959 O O . LEU A 1 120 ? 23.546 20.296 -19.010 1.00 44.47 120 LEU A O 1
ATOM 963 N N . CYS A 1 121 ? 24.439 18.649 -17.821 1.00 44.72 121 CYS A N 1
ATOM 964 C CA . CYS A 1 121 ? 25.518 18.473 -18.824 1.00 44.72 121 CYS A CA 1
ATOM 965 C C . CYS A 1 121 ? 25.810 17.039 -19.287 1.00 44.72 121 CYS A C 1
ATOM 967 O O . CYS A 1 121 ? 26.378 16.851 -20.357 1.00 44.72 121 CYS A O 1
ATOM 969 N N . ALA A 1 122 ? 25.371 16.028 -18.548 1.00 47.66 122 ALA A N 1
ATOM 970 C CA . ALA A 1 122 ? 25.535 14.632 -18.936 1.00 47.66 122 ALA A CA 1
ATOM 971 C C . ALA A 1 122 ? 24.271 14.115 -19.643 1.00 47.66 122 ALA A C 1
ATOM 973 O O . ALA A 1 122 ? 23.184 14.641 -19.374 1.00 47.66 122 ALA A O 1
ATOM 974 N N . PRO A 1 123 ? 24.340 13.060 -20.481 1.00 51.44 123 PRO A N 1
ATOM 975 C CA . PRO A 1 123 ? 23.168 12.308 -20.902 1.00 51.44 123 PRO A CA 1
ATOM 976 C C . PRO A 1 123 ? 22.537 11.669 -19.662 1.00 51.44 123 PRO A C 1
ATOM 978 O O . PRO A 1 123 ? 22.854 10.545 -19.281 1.00 51.44 123 PRO A O 1
ATOM 981 N N . THR A 1 124 ? 21.684 12.475 -19.031 1.00 51.66 124 THR A N 1
ATOM 982 C CA . THR A 1 124 ? 20.697 12.233 -17.984 1.00 51.66 124 THR A CA 1
ATOM 983 C C . THR A 1 124 ? 20.919 10.928 -17.239 1.00 51.66 124 THR A C 1
ATOM 985 O O . THR A 1 124 ? 20.596 9.862 -17.767 1.00 51.66 124 THR A O 1
ATOM 988 N N . HIS A 1 125 ? 21.422 11.004 -16.004 1.00 52.38 125 HIS A N 1
ATOM 989 C CA . HIS A 1 125 ? 21.414 9.881 -15.070 1.00 52.38 125 HIS A CA 1
ATOM 990 C C . HIS A 1 125 ? 20.035 9.212 -15.090 1.00 52.38 125 HIS A C 1
ATOM 992 O O . HIS A 1 125 ? 19.045 9.743 -14.593 1.00 52.38 125 HIS A O 1
ATOM 998 N N . THR A 1 126 ? 19.971 8.073 -15.774 1.00 59.56 126 THR A N 1
ATOM 999 C CA . THR A 1 126 ? 18.727 7.356 -16.039 1.00 59.56 126 THR A CA 1
ATOM 1000 C C . THR A 1 126 ? 18.187 6.749 -14.743 1.00 59.56 126 THR A C 1
ATOM 1002 O O . THR A 1 126 ? 18.888 6.682 -13.730 1.00 59.56 126 THR A O 1
ATOM 1005 N N . TRP A 1 127 ? 16.961 6.219 -14.798 1.00 59.41 127 TRP A N 1
ATOM 1006 C CA . TRP A 1 127 ? 16.338 5.335 -13.795 1.00 59.41 127 TRP A CA 1
ATOM 1007 C C . TRP A 1 127 ? 17.275 4.257 -13.194 1.00 59.41 127 TRP A C 1
ATOM 1009 O O . TRP A 1 127 ? 16.961 3.668 -12.165 1.00 59.41 127 TRP A O 1
ATOM 1019 N N . ARG A 1 128 ? 18.429 4.000 -13.824 1.00 59.84 128 ARG A N 1
ATOM 1020 C CA . ARG A 1 128 ? 19.489 3.070 -13.419 1.00 59.84 128 ARG A CA 1
ATOM 1021 C C . ARG A 1 128 ? 20.162 3.417 -12.085 1.00 59.84 128 ARG A C 1
ATOM 1023 O O . ARG A 1 128 ? 20.664 2.510 -11.433 1.00 59.84 128 ARG A O 1
ATOM 1030 N N . ASN A 1 129 ? 20.134 4.679 -11.648 1.00 60.34 129 ASN A N 1
ATOM 1031 C CA . ASN A 1 129 ? 20.775 5.122 -10.396 1.00 60.34 129 ASN A CA 1
ATOM 1032 C C . ASN A 1 129 ? 19.793 5.270 -9.222 1.00 60.34 129 ASN A C 1
ATOM 1034 O O . ASN A 1 129 ? 19.997 6.069 -8.307 1.00 60.34 129 ASN A O 1
ATOM 1038 N N . VAL A 1 130 ? 18.700 4.511 -9.251 1.00 64.62 130 VAL A N 1
ATOM 1039 C CA . VAL A 1 130 ? 17.601 4.663 -8.303 1.00 64.62 130 VAL A CA 1
ATOM 1040 C C . VAL A 1 130 ? 17.688 3.585 -7.226 1.00 64.62 130 VAL A C 1
ATOM 1042 O O . VAL A 1 130 ? 17.429 2.409 -7.469 1.00 64.62 1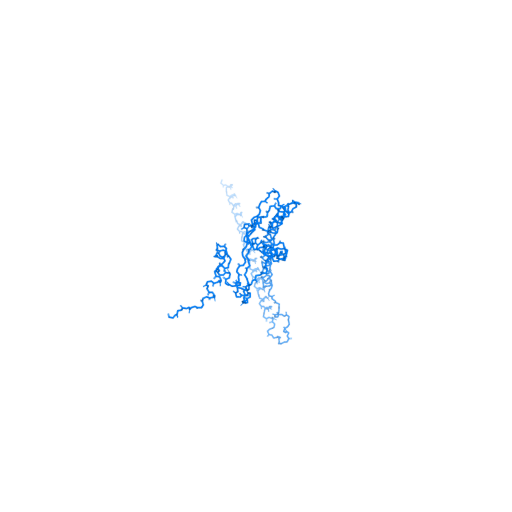30 VAL A O 1
ATOM 1045 N N . THR A 1 131 ? 18.033 3.985 -6.002 1.00 69.00 131 THR A N 1
ATOM 1046 C CA . THR A 1 131 ? 18.054 3.073 -4.851 1.00 69.00 131 THR A CA 1
ATOM 1047 C C . THR A 1 131 ? 16.631 2.749 -4.411 1.00 69.00 131 THR A C 1
ATOM 1049 O O . THR A 1 131 ? 15.866 3.653 -4.071 1.00 69.00 131 THR A O 1
ATOM 1052 N N . LEU A 1 132 ? 16.269 1.467 -4.371 1.00 75.75 132 LEU A N 1
ATOM 1053 C CA . LEU A 1 132 ? 14.987 1.034 -3.819 1.00 75.75 132 LEU A CA 1
ATOM 1054 C C . LEU A 1 132 ? 14.960 1.215 -2.296 1.00 75.75 132 LEU A C 1
ATOM 1056 O O . LEU A 1 132 ? 15.929 0.929 -1.594 1.00 75.75 132 LEU A O 1
ATOM 1060 N N . LEU A 1 133 ? 13.827 1.689 -1.782 1.00 77.00 133 LEU A N 1
ATOM 1061 C CA . LEU A 1 133 ? 13.616 1.908 -0.350 1.00 77.00 133 LEU A CA 1
ATOM 1062 C C . LEU A 1 133 ? 13.594 0.578 0.424 1.00 77.00 133 LEU A C 1
ATOM 1064 O O . LEU A 1 133 ? 13.329 -0.473 -0.141 1.00 77.00 133 LEU A O 1
ATOM 1068 N N . ALA A 1 134 ? 13.864 0.586 1.731 1.00 76.81 134 ALA A N 1
ATOM 1069 C CA . ALA A 1 134 ? 13.952 -0.661 2.505 1.00 76.81 134 ALA A CA 1
ATOM 1070 C C . ALA A 1 134 ? 12.583 -1.325 2.776 1.00 76.81 134 ALA A C 1
ATOM 1072 O O . ALA A 1 134 ? 12.488 -2.552 2.841 1.00 76.81 134 ALA A O 1
ATOM 1073 N N . SER A 1 135 ? 11.524 -0.523 2.933 1.00 82.25 135 SER A N 1
ATOM 1074 C CA . SER A 1 135 ? 10.172 -1.008 3.248 1.00 82.25 135 SER A CA 1
ATOM 1075 C C . SER A 1 135 ? 9.554 -1.775 2.068 1.00 82.25 135 SER A C 1
ATOM 1077 O O . SER A 1 135 ? 9.596 -1.264 0.948 1.00 82.25 135 SER A O 1
ATOM 1079 N N . PRO A 1 136 ? 8.925 -2.950 2.284 1.00 83.50 136 PRO A N 1
ATOM 1080 C CA . PRO A 1 136 ? 8.259 -3.711 1.224 1.00 83.50 136 PRO A CA 1
ATOM 1081 C C . PRO A 1 136 ? 7.234 -2.898 0.423 1.00 83.50 136 PRO A C 1
ATOM 1083 O O . PRO A 1 136 ? 7.244 -2.954 -0.804 1.00 83.50 136 PRO A O 1
ATOM 1086 N N . GLU A 1 137 ? 6.404 -2.102 1.101 1.00 81.38 137 GLU A N 1
ATOM 1087 C CA . GLU A 1 137 ? 5.379 -1.264 0.463 1.00 81.38 137 GLU A CA 1
ATOM 1088 C C . GLU A 1 137 ? 6.012 -0.167 -0.398 1.00 81.38 137 GLU A C 1
ATOM 1090 O O . GLU A 1 137 ? 5.600 0.072 -1.530 1.00 81.38 137 GLU A O 1
ATOM 1095 N N . SER A 1 138 ? 7.077 0.462 0.103 1.00 80.44 138 SER A N 1
ATOM 1096 C CA . SER A 1 138 ? 7.812 1.480 -0.648 1.00 80.44 138 SER A CA 1
ATOM 1097 C C . SER A 1 138 ? 8.569 0.894 -1.841 1.00 80.44 138 SER A C 1
ATOM 1099 O O . SER A 1 138 ? 8.694 1.561 -2.865 1.00 80.44 138 SER A O 1
ATOM 1101 N N . ARG A 1 139 ? 9.066 -0.347 -1.734 1.00 86.06 139 ARG A N 1
ATOM 1102 C CA . ARG A 1 139 ? 9.710 -1.048 -2.856 1.00 86.06 139 ARG A CA 1
ATOM 1103 C C . ARG A 1 139 ? 8.742 -1.343 -3.980 1.00 86.06 139 ARG A C 1
ATOM 1105 O O . ARG A 1 139 ? 9.128 -1.150 -5.122 1.00 86.06 139 ARG A O 1
ATOM 1112 N N . ALA A 1 140 ? 7.524 -1.787 -3.667 1.00 86.69 140 ALA A N 1
ATOM 1113 C CA . ALA A 1 140 ? 6.504 -2.047 -4.681 1.00 86.69 140 ALA A CA 1
ATOM 1114 C C . ALA A 1 140 ? 6.251 -0.792 -5.531 1.00 86.69 140 ALA A C 1
ATOM 1116 O O . ALA A 1 140 ? 6.404 -0.831 -6.746 1.00 86.69 140 ALA A O 1
ATOM 1117 N N . VAL A 1 141 ? 6.030 0.351 -4.873 1.00 84.56 141 VAL A N 1
ATOM 1118 C CA . VAL A 1 141 ? 5.866 1.644 -5.559 1.00 84.56 141 VAL A CA 1
ATOM 1119 C C . VAL A 1 141 ? 7.116 2.030 -6.360 1.00 84.56 141 VAL A C 1
ATOM 1121 O O . VAL A 1 141 ? 7.009 2.553 -7.467 1.00 84.56 141 VAL A O 1
ATOM 1124 N N . GLY A 1 142 ? 8.312 1.761 -5.826 1.00 83.81 142 GLY A N 1
ATOM 1125 C CA . GLY A 1 142 ? 9.569 1.981 -6.542 1.00 83.81 142 GLY A CA 1
ATOM 1126 C C . GLY A 1 142 ? 9.682 1.146 -7.823 1.00 83.81 142 GLY A C 1
ATOM 1127 O O . GLY A 1 142 ? 10.076 1.679 -8.858 1.00 83.81 142 GLY A O 1
ATOM 1128 N N . TYR A 1 143 ? 9.297 -0.132 -7.781 1.00 85.44 143 TYR A N 1
ATOM 1129 C CA . TYR A 1 143 ? 9.280 -1.007 -8.957 1.00 85.44 143 TYR A CA 1
ATOM 1130 C C . TYR A 1 143 ? 8.293 -0.530 -10.019 1.00 85.44 143 TYR A C 1
ATOM 1132 O O . TYR A 1 143 ? 8.655 -0.472 -11.196 1.00 85.44 143 TYR A O 1
ATOM 1140 N N . ASP A 1 144 ? 7.085 -0.148 -9.607 1.00 87.38 144 ASP A N 1
ATOM 1141 C CA . ASP A 1 144 ? 6.065 0.386 -10.511 1.00 87.38 144 ASP A CA 1
ATOM 1142 C C . ASP A 1 144 ? 6.565 1.658 -11.196 1.00 87.38 144 ASP A C 1
ATOM 1144 O O . ASP A 1 144 ? 6.452 1.802 -12.413 1.00 87.38 144 ASP A O 1
ATOM 1148 N N . TRP A 1 145 ? 7.192 2.558 -10.434 1.00 84.50 145 TRP A N 1
ATOM 1149 C CA . TRP A 1 145 ? 7.757 3.789 -10.974 1.00 84.50 145 TRP A CA 1
ATOM 1150 C C . TRP A 1 145 ? 8.894 3.522 -11.970 1.00 84.50 145 TRP A C 1
ATOM 1152 O O . TRP A 1 145 ? 8.881 4.096 -13.059 1.00 84.50 145 TRP A O 1
ATOM 1162 N N . ILE A 1 146 ? 9.842 2.629 -11.649 1.00 82.00 146 ILE A N 1
ATOM 1163 C CA . ILE A 1 146 ? 10.942 2.267 -12.565 1.00 82.00 146 ILE A CA 1
ATOM 1164 C C . ILE A 1 146 ? 10.378 1.658 -13.851 1.00 82.00 146 ILE A C 1
ATOM 1166 O O . ILE A 1 146 ? 10.807 2.015 -14.946 1.00 82.00 146 ILE A O 1
ATOM 1170 N N . THR A 1 147 ? 9.393 0.769 -13.729 1.00 85.25 147 THR A N 1
ATOM 1171 C CA . THR A 1 147 ? 8.805 0.054 -14.867 1.00 85.25 147 THR A CA 1
ATOM 1172 C C . THR A 1 147 ? 7.986 0.991 -15.752 1.00 85.25 147 THR A C 1
ATOM 1174 O O . THR A 1 147 ? 8.108 0.944 -16.974 1.00 85.25 147 THR A O 1
ATOM 1177 N N . ALA A 1 148 ? 7.211 1.903 -15.158 1.00 85.62 148 ALA A N 1
ATOM 1178 C CA . ALA A 1 148 ? 6.516 2.951 -15.896 1.00 85.62 148 ALA A CA 1
ATOM 1179 C C . ALA A 1 148 ? 7.513 3.867 -16.617 1.00 85.62 148 ALA A C 1
ATOM 1181 O O . ALA A 1 148 ? 7.335 4.166 -17.795 1.00 85.62 148 ALA A O 1
ATOM 1182 N N . HIS A 1 149 ? 8.591 4.274 -15.943 1.00 81.56 149 HIS A N 1
ATOM 1183 C CA . HIS A 1 149 ? 9.616 5.113 -16.553 1.00 81.56 149 HIS A CA 1
ATOM 1184 C C . HIS A 1 149 ? 10.298 4.408 -17.732 1.00 81.56 149 HIS A C 1
ATOM 1186 O O . HIS A 1 149 ? 10.468 5.018 -18.781 1.00 81.56 149 HIS A O 1
ATOM 1192 N N . LEU A 1 150 ? 10.623 3.119 -17.600 1.00 81.06 150 LEU A N 1
ATOM 1193 C CA . LEU A 1 150 ? 11.132 2.289 -18.693 1.00 81.06 150 LEU A CA 1
ATOM 1194 C C . LEU A 1 150 ? 10.172 2.260 -19.884 1.00 81.06 150 LEU A C 1
ATOM 1196 O O . LEU A 1 150 ? 10.581 2.537 -21.010 1.00 81.06 150 LEU A O 1
ATOM 1200 N N . PHE A 1 151 ? 8.896 1.973 -19.630 1.00 85.31 151 PHE A N 1
ATOM 1201 C CA . PHE A 1 151 ? 7.874 1.874 -20.668 1.00 85.31 151 PHE A CA 1
ATOM 1202 C C . PHE A 1 151 ? 7.679 3.201 -21.415 1.00 85.31 151 PHE A C 1
ATOM 1204 O O . PHE A 1 151 ? 7.761 3.245 -22.638 1.00 85.31 151 PHE A O 1
ATOM 1211 N N . TYR A 1 152 ? 7.503 4.314 -20.701 1.00 83.19 152 TYR A N 1
ATOM 1212 C CA . TYR A 1 152 ? 7.298 5.616 -21.343 1.00 83.19 152 TYR A CA 1
ATOM 1213 C C . TYR A 1 152 ? 8.568 6.182 -21.994 1.00 83.19 152 TYR A C 1
ATOM 1215 O O . TYR A 1 152 ? 8.471 6.970 -22.930 1.00 83.19 152 TYR A O 1
ATOM 1223 N N . ASN A 1 153 ? 9.759 5.782 -21.538 1.00 80.94 153 ASN A N 1
ATOM 1224 C CA . ASN A 1 153 ? 11.032 6.186 -22.143 1.00 80.94 153 ASN A CA 1
ATOM 1225 C C . ASN A 1 153 ? 11.468 5.262 -23.298 1.00 80.94 153 ASN A C 1
ATOM 1227 O O . ASN A 1 153 ? 12.482 5.518 -23.943 1.00 80.94 153 ASN A O 1
ATOM 1231 N N . THR A 1 154 ? 10.703 4.202 -23.580 1.00 82.44 154 THR A N 1
ATOM 1232 C CA . THR A 1 154 ? 11.054 3.173 -24.567 1.00 82.44 154 THR A CA 1
ATOM 1233 C C . THR A 1 154 ? 11.320 3.776 -25.951 1.00 82.44 154 THR A C 1
ATOM 1235 O O . THR A 1 154 ? 12.377 3.531 -26.527 1.00 82.44 154 THR A O 1
ATOM 1238 N N . GLU A 1 155 ? 10.433 4.644 -26.442 1.00 82.75 155 GLU A N 1
ATOM 1239 C CA . GLU A 1 155 ? 10.579 5.298 -27.752 1.00 82.75 155 GLU A CA 1
ATOM 1240 C C . GLU A 1 155 ? 11.842 6.171 -27.835 1.00 82.75 155 GLU A C 1
ATOM 1242 O O . GLU A 1 155 ? 12.612 6.083 -28.788 1.00 82.75 155 GLU A O 1
ATOM 1247 N N . ALA A 1 156 ? 12.107 6.977 -26.803 1.00 82.25 156 ALA A N 1
ATOM 1248 C CA . ALA A 1 156 ? 13.277 7.853 -26.765 1.00 82.25 156 ALA A CA 1
ATOM 1249 C C . ALA A 1 156 ? 14.594 7.055 -26.774 1.00 82.25 156 ALA A C 1
ATOM 1251 O O . ALA A 1 156 ? 15.557 7.445 -27.437 1.00 82.25 156 ALA A O 1
ATOM 1252 N N . ILE A 1 157 ? 14.635 5.920 -26.066 1.00 78.69 157 ILE A N 1
ATOM 1253 C CA . ILE A 1 157 ? 15.784 5.004 -26.066 1.00 78.69 157 ILE A CA 1
ATOM 1254 C C . ILE A 1 157 ? 15.956 4.358 -27.441 1.00 78.69 157 ILE A C 1
ATOM 1256 O O . ILE A 1 157 ? 17.081 4.323 -27.942 1.00 78.69 157 ILE A O 1
ATOM 1260 N N . PHE A 1 158 ? 14.868 3.887 -28.060 1.00 80.44 158 PHE A N 1
ATOM 1261 C CA . PHE A 1 158 ? 14.908 3.295 -29.398 1.00 80.44 158 PHE A CA 1
ATOM 1262 C C . PHE A 1 158 ? 15.394 4.286 -30.454 1.00 80.44 158 PHE A C 1
ATOM 1264 O O . PHE A 1 158 ? 16.216 3.918 -31.286 1.00 80.44 158 PHE A O 1
ATOM 1271 N N . GLN A 1 159 ? 14.967 5.547 -30.389 1.00 82.62 159 GLN A N 1
ATOM 1272 C CA . GLN A 1 159 ? 15.438 6.590 -31.300 1.00 82.62 159 GLN A CA 1
ATOM 1273 C C . GLN A 1 159 ? 16.915 6.931 -31.074 1.00 82.62 159 GLN A C 1
ATOM 1275 O O . GLN A 1 159 ? 17.681 7.016 -32.032 1.00 82.62 159 GLN A O 1
ATOM 1280 N N . ARG A 1 160 ? 17.343 7.093 -29.813 1.00 79.81 160 ARG A N 1
ATOM 1281 C CA . ARG A 1 160 ? 18.737 7.435 -29.477 1.00 79.81 160 ARG A CA 1
ATOM 1282 C C . ARG A 1 160 ? 19.719 6.354 -29.914 1.00 79.81 160 ARG A C 1
ATOM 1284 O O . ARG A 1 160 ? 20.808 6.662 -30.387 1.00 79.81 160 ARG A O 1
ATOM 1291 N N . HIS A 1 161 ? 19.350 5.098 -29.704 1.00 78.69 161 HIS A N 1
ATOM 1292 C CA . HIS A 1 161 ? 20.215 3.948 -29.928 1.00 78.69 161 HIS A CA 1
ATOM 1293 C C . HIS A 1 161 ? 19.815 3.146 -31.162 1.00 78.69 161 HIS A C 1
ATOM 1295 O O . HIS A 1 161 ? 20.190 1.983 -31.211 1.00 78.69 161 HIS A O 1
ATOM 1301 N N . ALA A 1 162 ? 19.069 3.736 -32.102 1.00 78.62 162 ALA A N 1
ATOM 1302 C CA . ALA A 1 162 ? 18.539 3.141 -33.333 1.00 78.62 162 ALA A CA 1
ATOM 1303 C C . ALA A 1 162 ? 19.155 1.788 -33.711 1.00 78.62 162 ALA A C 1
ATOM 1305 O O . ALA A 1 162 ? 20.368 1.674 -33.922 1.00 78.62 162 ALA A O 1
ATOM 1306 N N . PHE A 1 163 ? 18.319 0.763 -33.802 1.00 74.94 163 PHE A N 1
ATOM 1307 C CA . PHE A 1 163 ? 18.791 -0.557 -34.171 1.00 74.94 163 PHE A CA 1
ATOM 1308 C C . PHE A 1 163 ? 18.924 -0.687 -35.694 1.00 74.94 163 PHE A C 1
ATOM 1310 O O . PHE A 1 163 ? 18.119 -0.110 -36.431 1.00 74.94 163 PHE A O 1
ATOM 1317 N N . PRO A 1 164 ? 19.941 -1.414 -36.185 1.00 72.50 164 PRO A N 1
ATOM 1318 C CA . PRO A 1 164 ? 20.063 -1.688 -37.608 1.00 72.50 164 PRO A CA 1
ATOM 1319 C C . PRO A 1 164 ? 18.898 -2.564 -38.088 1.00 72.50 164 PRO A C 1
ATOM 1321 O O . PRO A 1 164 ? 18.351 -3.360 -37.329 1.00 72.50 164 PRO A O 1
ATOM 1324 N N . SER A 1 165 ? 18.533 -2.435 -39.365 1.00 69.81 165 SER A N 1
ATOM 1325 C CA . SER A 1 165 ? 17.619 -3.385 -40.005 1.00 69.81 165 SER A CA 1
ATOM 1326 C C . SER A 1 165 ? 18.292 -4.757 -40.022 1.00 69.81 165 SER A C 1
ATOM 1328 O O . SER A 1 165 ? 19.362 -4.897 -40.613 1.00 69.81 165 SER A O 1
ATOM 1330 N N . VAL A 1 166 ? 17.684 -5.748 -39.376 1.00 65.44 166 VAL A N 1
ATOM 1331 C CA . VAL A 1 166 ? 18.230 -7.107 -39.260 1.00 65.44 166 VAL A CA 1
ATOM 1332 C C . VAL A 1 166 ? 17.450 -8.031 -40.192 1.00 65.44 166 VAL A C 1
ATOM 1334 O O . VAL A 1 166 ? 16.249 -7.845 -40.374 1.00 65.44 166 VAL A O 1
ATOM 1337 N N . ALA A 1 167 ? 18.111 -9.010 -40.813 1.00 64.25 167 ALA A N 1
ATOM 1338 C CA . ALA A 1 167 ? 17.390 -10.093 -41.474 1.00 64.25 167 ALA A CA 1
ATOM 1339 C C . ALA A 1 167 ? 16.675 -10.963 -40.410 1.00 64.25 167 ALA A C 1
ATOM 1341 O O . ALA A 1 167 ? 17.210 -11.102 -39.309 1.00 64.25 167 ALA A O 1
ATOM 1342 N N . PRO A 1 168 ? 15.522 -11.595 -40.709 1.00 61.22 168 PRO A N 1
ATOM 1343 C CA . PRO A 1 168 ? 14.697 -12.302 -39.714 1.00 61.22 168 PRO A CA 1
ATOM 1344 C C . PRO A 1 168 ? 15.406 -13.407 -38.906 1.00 61.22 168 PRO A C 1
ATOM 1346 O O . PRO A 1 168 ? 14.931 -13.805 -37.846 1.00 61.22 168 PRO A O 1
ATOM 1349 N N . GLU A 1 169 ? 16.540 -13.910 -39.394 1.00 59.94 169 GLU A N 1
ATOM 1350 C CA . GLU A 1 169 ? 17.276 -15.048 -38.827 1.00 59.94 169 GLU A CA 1
ATOM 1351 C C . GLU A 1 169 ? 18.581 -14.640 -38.121 1.00 59.94 169 GLU A C 1
ATOM 1353 O O . GLU A 1 169 ? 19.244 -15.475 -37.502 1.00 59.94 169 GLU A O 1
ATOM 1358 N N . GLU A 1 170 ? 18.960 -13.362 -38.178 1.00 64.75 170 GLU A N 1
ATOM 1359 C CA . GLU A 1 170 ? 20.249 -12.887 -37.681 1.00 64.75 170 GLU A CA 1
ATOM 1360 C C . GLU A 1 170 ? 20.107 -12.208 -36.308 1.00 64.75 170 GLU A C 1
ATOM 1362 O O . GLU A 1 170 ? 19.157 -11.476 -36.031 1.00 64.75 170 GLU A O 1
ATOM 1367 N N . ILE A 1 171 ? 21.054 -12.473 -35.404 1.00 65.56 171 ILE A N 1
ATOM 1368 C CA . ILE A 1 171 ? 21.143 -11.767 -34.122 1.00 65.56 171 ILE A CA 1
ATOM 1369 C C . ILE A 1 171 ? 22.027 -10.546 -34.344 1.00 65.56 171 ILE A C 1
ATOM 1371 O O . ILE A 1 171 ? 23.238 -10.685 -34.507 1.00 65.56 171 ILE A O 1
ATOM 1375 N N . SER A 1 172 ? 21.443 -9.350 -34.298 1.00 69.88 172 SER A N 1
ATOM 1376 C CA . SER A 1 172 ? 22.228 -8.118 -34.354 1.00 69.88 172 SER A CA 1
ATOM 1377 C C . SER A 1 172 ? 22.682 -7.742 -32.952 1.00 69.88 172 SER A C 1
ATOM 1379 O O . SER A 1 172 ? 21.878 -7.303 -32.129 1.00 69.88 172 SER A O 1
ATOM 1381 N N . GLY A 1 173 ? 23.974 -7.911 -32.682 1.00 75.00 173 GLY A N 1
ATOM 1382 C CA . GLY A 1 173 ? 24.625 -7.475 -31.453 1.00 75.00 173 GLY A CA 1
ATOM 1383 C C . GLY A 1 173 ? 25.743 -6.492 -31.764 1.00 75.00 173 GLY A C 1
ATOM 1384 O O . GLY A 1 173 ? 26.627 -6.811 -32.555 1.00 75.00 173 GLY A O 1
ATOM 1385 N N . ASP A 1 174 ? 25.738 -5.325 -31.129 1.00 77.44 174 ASP A N 1
ATOM 1386 C CA . ASP A 1 174 ? 26.864 -4.405 -31.213 1.00 77.44 174 ASP A CA 1
ATOM 1387 C C . ASP A 1 174 ? 27.236 -3.794 -29.865 1.00 77.44 174 ASP A C 1
ATOM 1389 O O . ASP A 1 174 ? 26.490 -3.816 -28.879 1.00 77.44 174 ASP A O 1
ATOM 1393 N N . PHE A 1 175 ? 28.461 -3.288 -29.841 1.00 82.94 175 PHE A N 1
ATOM 1394 C CA . PHE A 1 175 ? 29.063 -2.642 -28.699 1.00 82.94 175 PHE A CA 1
ATOM 1395 C C . PHE A 1 175 ? 29.596 -1.287 -29.137 1.00 82.94 175 PHE A C 1
ATOM 1397 O O . PHE A 1 175 ? 30.356 -1.179 -30.100 1.00 82.94 175 PHE A O 1
ATOM 1404 N N . SER A 1 176 ? 29.211 -0.253 -28.404 1.00 83.75 176 SER A N 1
ATOM 1405 C CA . SER A 1 176 ? 29.722 1.095 -28.593 1.00 83.75 176 SER A CA 1
ATOM 1406 C C . SER A 1 176 ? 30.058 1.718 -27.248 1.00 83.75 176 SER A C 1
ATOM 1408 O O . SER A 1 176 ? 29.516 1.358 -26.201 1.00 83.75 176 SER A O 1
ATOM 1410 N N . ILE A 1 177 ? 31.004 2.645 -27.280 1.00 85.06 177 ILE A N 1
ATOM 1411 C CA . ILE A 1 177 ? 31.400 3.419 -26.115 1.00 85.06 177 ILE A CA 1
ATOM 1412 C C . ILE A 1 177 ? 30.917 4.841 -26.371 1.00 85.06 177 ILE A C 1
ATOM 1414 O O . ILE A 1 177 ? 31.383 5.497 -27.301 1.00 85.06 177 ILE A O 1
ATOM 1418 N N . ASP A 1 178 ? 29.972 5.296 -25.558 1.00 80.00 178 ASP A N 1
ATOM 1419 C CA . ASP A 1 178 ? 29.485 6.669 -25.569 1.00 80.00 178 ASP A CA 1
ATOM 1420 C C . ASP A 1 178 ? 30.363 7.500 -24.617 1.00 80.00 178 ASP A C 1
ATOM 1422 O O . ASP A 1 178 ? 30.375 7.289 -23.401 1.00 80.00 178 ASP A O 1
ATOM 1426 N N . ILE A 1 179 ? 31.149 8.402 -25.209 1.00 80.00 179 ILE A N 1
ATOM 1427 C CA . ILE A 1 179 ? 32.053 9.351 -24.530 1.00 80.00 179 ILE A CA 1
ATOM 1428 C C . ILE A 1 179 ? 31.538 10.787 -24.735 1.00 80.00 179 ILE A C 1
ATOM 1430 O O . ILE A 1 179 ? 32.291 11.754 -24.688 1.00 80.00 179 ILE A O 1
ATOM 1434 N N . THR A 1 180 ? 30.246 10.946 -25.037 1.00 78.38 180 THR A N 1
ATOM 1435 C CA . THR A 1 180 ? 29.632 12.272 -25.208 1.00 78.38 180 THR A CA 1
ATOM 1436 C C . THR A 1 180 ? 29.645 13.058 -23.895 1.00 78.38 180 THR A C 1
ATOM 1438 O O . THR A 1 180 ? 29.644 14.286 -23.907 1.00 78.38 180 THR A O 1
ATOM 1441 N N . ASP A 1 181 ? 29.675 12.352 -22.763 1.00 72.25 181 ASP A N 1
ATOM 1442 C CA . ASP A 1 181 ? 29.835 12.932 -21.436 1.00 72.25 181 ASP A CA 1
ATOM 1443 C C . ASP A 1 181 ? 31.328 13.062 -21.075 1.00 72.25 181 ASP A C 1
ATOM 1445 O O . ASP A 1 181 ? 32.023 12.046 -20.995 1.00 72.25 181 ASP A O 1
ATOM 1449 N N . PRO A 1 182 ? 31.843 14.280 -20.831 1.00 73.69 182 PRO A N 1
ATOM 1450 C CA . PRO A 1 182 ? 33.231 14.469 -20.415 1.00 73.69 182 PRO A CA 1
ATOM 1451 C C . PRO A 1 182 ? 33.544 13.863 -19.037 1.00 73.69 182 PRO A C 1
ATOM 1453 O O . PRO A 1 182 ? 34.707 13.560 -18.772 1.00 73.69 182 PRO A O 1
ATOM 1456 N N . ASP A 1 183 ? 32.534 13.651 -18.186 1.00 74.25 183 ASP A N 1
ATOM 1457 C CA . ASP A 1 183 ? 32.699 13.137 -16.823 1.00 74.25 183 ASP A CA 1
ATOM 1458 C C . ASP A 1 183 ? 32.325 11.648 -16.689 1.00 74.25 183 ASP A C 1
ATOM 1460 O O . ASP A 1 183 ? 32.520 11.050 -15.624 1.00 74.25 183 ASP A O 1
ATOM 1464 N N . ALA A 1 184 ? 31.810 11.013 -17.752 1.00 70.56 184 ALA A N 1
ATOM 1465 C CA . ALA A 1 184 ? 31.403 9.611 -17.718 1.00 70.56 184 ALA A CA 1
ATOM 1466 C C . ALA A 1 184 ? 31.642 8.869 -19.040 1.00 70.56 184 ALA A C 1
ATOM 1468 O O . ALA A 1 184 ? 31.215 9.276 -20.113 1.00 70.56 184 ALA A O 1
ATOM 1469 N N . MET A 1 185 ? 32.235 7.680 -18.942 1.00 79.69 185 MET A N 1
ATOM 1470 C CA . MET A 1 185 ? 32.328 6.738 -20.056 1.00 79.69 185 MET A CA 1
ATOM 1471 C C . MET A 1 185 ? 31.180 5.733 -19.959 1.00 79.69 185 MET A C 1
ATOM 1473 O O . MET A 1 185 ? 31.096 4.972 -18.991 1.00 79.69 185 MET A O 1
ATOM 1477 N N . GLN A 1 186 ? 30.290 5.724 -20.950 1.00 79.75 186 GLN A N 1
ATOM 1478 C CA . GLN A 1 186 ? 29.149 4.813 -20.986 1.00 79.75 186 GLN A CA 1
ATOM 1479 C C . GLN A 1 186 ? 29.407 3.663 -21.960 1.00 79.75 186 GLN A C 1
ATOM 1481 O O . GLN A 1 186 ? 29.676 3.859 -23.141 1.00 79.75 186 GLN A O 1
ATOM 1486 N N . TYR A 1 187 ? 29.293 2.437 -21.457 1.00 81.69 187 TYR A N 1
ATOM 1487 C CA . TYR A 1 187 ? 29.363 1.227 -22.268 1.00 81.69 187 TYR A CA 1
ATOM 1488 C C . TYR A 1 187 ? 27.961 0.852 -22.737 1.00 81.69 187 TYR A C 1
ATOM 1490 O O . TYR A 1 187 ? 27.094 0.536 -21.920 1.00 81.69 187 TYR A O 1
ATOM 1498 N N . VAL A 1 188 ? 27.738 0.877 -24.046 1.00 81.06 188 VAL A N 1
ATOM 1499 C CA . VAL A 1 188 ? 26.440 0.595 -24.656 1.00 81.06 188 VAL A CA 1
ATOM 1500 C C . VAL A 1 188 ? 26.525 -0.731 -25.398 1.00 81.06 188 VAL A C 1
ATOM 1502 O O . VAL A 1 188 ? 27.266 -0.874 -26.366 1.00 81.06 188 VAL A O 1
ATOM 1505 N N . TRP A 1 189 ? 25.744 -1.701 -24.930 1.00 80.69 189 TRP A N 1
ATOM 1506 C CA . TRP A 1 189 ? 25.556 -2.994 -25.579 1.00 80.69 189 TRP A CA 1
ATOM 1507 C C . TRP A 1 189 ? 24.135 -3.044 -26.129 1.00 80.69 189 TRP A C 1
ATOM 1509 O O . TRP A 1 189 ? 23.177 -2.861 -25.371 1.00 80.69 189 TRP A O 1
ATOM 1519 N N . ARG A 1 190 ? 23.992 -3.272 -27.434 1.00 79.88 190 ARG A N 1
ATOM 1520 C CA . ARG A 1 190 ? 22.689 -3.376 -28.097 1.00 79.88 190 ARG A CA 1
ATOM 1521 C C . ARG A 1 190 ? 22.537 -4.768 -28.673 1.00 79.88 190 ARG A C 1
ATOM 1523 O O . ARG A 1 190 ? 23.450 -5.274 -29.313 1.00 79.88 190 ARG A O 1
ATOM 1530 N N . TYR A 1 191 ? 21.370 -5.358 -28.453 1.00 77.81 191 TYR A N 1
ATOM 1531 C CA . TYR A 1 191 ? 21.008 -6.663 -28.985 1.00 77.81 191 TYR A CA 1
ATOM 1532 C C . TYR A 1 191 ? 19.584 -6.616 -29.526 1.00 77.81 191 TYR A C 1
ATOM 1534 O O . TYR A 1 191 ? 18.667 -6.240 -28.797 1.00 77.81 191 TYR A O 1
ATOM 1542 N N . GLN A 1 192 ? 19.405 -7.019 -30.781 1.00 79.12 192 GLN A N 1
ATOM 1543 C CA . GLN A 1 192 ? 18.107 -7.205 -31.420 1.00 79.12 192 GLN A CA 1
ATOM 1544 C C . GLN A 1 192 ? 18.016 -8.605 -32.021 1.00 79.12 192 GLN A C 1
ATOM 1546 O O . GLN A 1 192 ? 18.962 -9.103 -32.634 1.00 79.12 192 GLN A O 1
ATOM 1551 N N . LYS A 1 193 ? 16.839 -9.211 -31.864 1.00 75.81 193 LYS A N 1
ATOM 1552 C CA . LYS A 1 193 ? 16.435 -10.426 -32.558 1.00 75.81 193 LYS A CA 1
ATOM 1553 C C . LYS A 1 193 ? 14.958 -10.318 -32.917 1.00 75.81 193 LYS A C 1
ATOM 1555 O O . LYS A 1 193 ? 14.136 -10.060 -32.037 1.00 75.81 193 LYS A O 1
ATOM 1560 N N . GLU A 1 194 ? 14.637 -10.522 -34.186 1.00 78.31 194 GLU A N 1
ATOM 1561 C CA . GLU A 1 194 ? 13.253 -10.675 -34.624 1.00 78.31 194 GLU A CA 1
ATOM 1562 C C . GLU A 1 194 ? 12.788 -12.107 -34.347 1.00 78.31 194 GLU A C 1
ATOM 1564 O O . GLU A 1 194 ? 13.548 -13.066 -34.474 1.00 78.31 194 GLU A O 1
ATOM 1569 N N . MET A 1 195 ? 11.555 -12.247 -33.867 1.00 76.44 195 MET A N 1
ATOM 1570 C CA . MET A 1 195 ? 10.971 -13.533 -33.496 1.00 76.44 195 MET A CA 1
ATOM 1571 C C . MET A 1 195 ? 9.563 -13.600 -34.062 1.00 76.44 195 MET A C 1
ATOM 1573 O O . MET A 1 195 ? 8.729 -12.761 -33.719 1.00 76.44 195 MET A O 1
ATOM 1577 N N . ASP A 1 196 ? 9.277 -14.629 -34.854 1.00 82.44 196 ASP A N 1
ATOM 1578 C CA . ASP A 1 196 ? 7.927 -14.898 -35.355 1.00 82.44 196 ASP A CA 1
ATOM 1579 C C . ASP A 1 196 ? 7.102 -15.671 -34.310 1.00 82.44 196 ASP A C 1
ATOM 1581 O O . ASP A 1 196 ? 6.717 -16.825 -34.486 1.00 82.44 196 ASP A O 1
ATOM 1585 N N . MET A 1 197 ? 6.924 -15.065 -33.133 1.00 83.56 197 MET A N 1
ATOM 1586 C CA . MET A 1 197 ? 6.187 -15.656 -32.015 1.00 83.56 197 MET A CA 1
ATOM 1587 C C . MET A 1 197 ? 5.334 -14.607 -31.292 1.00 83.56 197 MET A C 1
ATOM 1589 O O . MET A 1 197 ? 5.744 -13.449 -31.173 1.00 83.56 197 MET A O 1
ATOM 1593 N N . PRO A 1 198 ? 4.177 -14.991 -30.716 1.00 89.31 198 PRO A N 1
ATOM 1594 C CA . PRO A 1 198 ? 3.374 -14.074 -29.917 1.00 89.31 198 PRO A CA 1
ATOM 1595 C C . PRO A 1 198 ? 4.150 -13.534 -28.709 1.00 89.31 198 PRO A C 1
ATOM 1597 O O . PRO A 1 198 ? 4.759 -14.295 -27.954 1.00 89.31 198 PRO A O 1
ATOM 1600 N N . LEU A 1 199 ? 4.039 -12.226 -28.453 1.00 84.19 199 LEU A N 1
ATOM 1601 C CA . LEU A 1 199 ? 4.717 -11.554 -27.336 1.00 84.19 199 LEU A CA 1
ATOM 1602 C C . LEU A 1 199 ? 4.447 -12.222 -25.978 1.00 84.19 199 LEU A C 1
ATOM 1604 O O . LEU A 1 199 ? 5.345 -12.315 -25.147 1.00 84.19 199 LEU A O 1
ATOM 1608 N N . ALA A 1 200 ? 3.226 -12.720 -25.753 1.00 87.31 200 ALA A N 1
ATOM 1609 C CA . ALA A 1 200 ? 2.862 -13.400 -24.510 1.00 87.31 200 ALA A CA 1
ATOM 1610 C C . ALA A 1 200 ? 3.687 -14.680 -24.270 1.00 87.31 200 ALA A C 1
ATOM 1612 O O . ALA A 1 200 ? 4.080 -14.958 -23.135 1.00 87.31 200 ALA A O 1
ATOM 1613 N N . PHE A 1 201 ? 3.985 -15.430 -25.335 1.00 85.19 201 PHE A N 1
ATOM 1614 C CA . PHE A 1 201 ? 4.808 -16.634 -25.260 1.00 85.19 201 PHE A CA 1
ATOM 1615 C C . PHE A 1 201 ? 6.258 -16.267 -24.934 1.00 85.19 201 PHE A C 1
ATOM 1617 O O . PHE A 1 201 ? 6.808 -16.738 -23.940 1.00 85.19 201 PHE A O 1
ATOM 1624 N N . VAL A 1 202 ? 6.828 -15.319 -25.685 1.00 81.88 202 VAL A N 1
ATOM 1625 C CA . VAL A 1 202 ? 8.195 -14.817 -25.470 1.00 81.88 202 VAL A CA 1
ATOM 1626 C C . VAL A 1 202 ? 8.372 -14.269 -24.050 1.00 81.88 202 VAL A C 1
ATOM 1628 O O . VAL A 1 202 ? 9.337 -14.609 -23.366 1.00 81.88 202 VAL A O 1
ATOM 1631 N N . ALA A 1 203 ? 7.416 -13.473 -23.563 1.00 83.44 203 ALA A N 1
ATOM 1632 C CA . ALA A 1 203 ? 7.444 -12.911 -22.215 1.00 83.44 203 ALA A CA 1
ATOM 1633 C C . ALA A 1 203 ? 7.417 -13.987 -21.117 1.00 83.44 203 ALA A C 1
ATOM 1635 O O . ALA A 1 203 ? 8.055 -13.815 -20.077 1.00 83.44 203 ALA A O 1
ATOM 1636 N N . THR A 1 204 ? 6.703 -15.094 -21.342 1.00 83.19 204 THR A N 1
ATOM 1637 C CA . THR A 1 204 ? 6.663 -16.228 -20.407 1.00 83.19 204 THR A CA 1
ATOM 1638 C C . THR A 1 204 ? 8.024 -16.921 -20.360 1.00 83.19 204 THR A C 1
ATOM 1640 O O . THR A 1 204 ? 8.609 -17.041 -19.286 1.00 83.19 204 THR A O 1
ATOM 1643 N N . CYS A 1 205 ? 8.602 -17.245 -21.520 1.00 78.62 205 CYS A N 1
ATOM 1644 C CA . CYS A 1 205 ? 9.924 -17.870 -21.600 1.00 78.62 205 CYS A CA 1
ATOM 1645 C C . CYS A 1 205 ? 11.026 -17.016 -20.946 1.00 78.62 205 CYS A C 1
ATOM 1647 O O . CYS A 1 205 ? 11.902 -17.554 -20.265 1.00 78.62 205 CYS A O 1
ATOM 1649 N N . PHE A 1 206 ? 10.973 -15.688 -21.118 1.00 77.00 206 PHE A N 1
ATOM 1650 C CA . PHE A 1 206 ? 11.891 -14.758 -20.453 1.00 77.00 206 PHE A CA 1
ATOM 1651 C C . PHE A 1 206 ? 11.700 -14.735 -18.937 1.00 77.00 206 PHE A C 1
ATOM 1653 O O . PHE A 1 206 ? 12.690 -14.739 -18.210 1.00 77.00 206 PHE A O 1
ATOM 1660 N 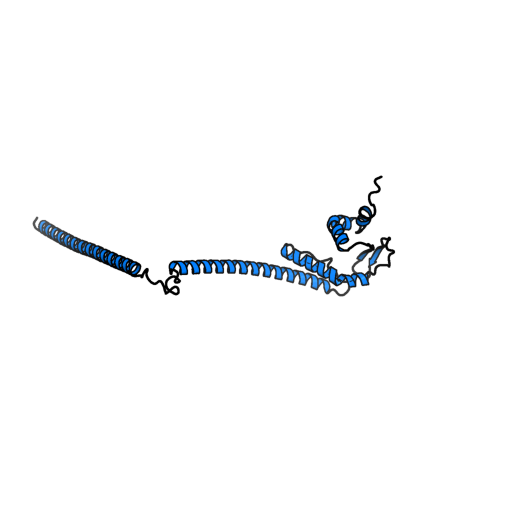N . ARG A 1 207 ? 10.454 -14.722 -18.444 1.00 80.12 207 ARG A N 1
ATOM 1661 C CA . ARG A 1 207 ? 10.148 -14.708 -17.004 1.00 80.12 207 ARG A CA 1
ATOM 1662 C C . ARG A 1 207 ? 10.702 -15.938 -16.287 1.00 80.12 207 ARG A C 1
ATOM 1664 O O . ARG A 1 207 ? 11.229 -15.811 -15.184 1.00 80.12 207 ARG A O 1
ATOM 1671 N N . ASP A 1 208 ? 10.632 -17.093 -16.932 1.00 78.44 208 ASP A N 1
ATOM 1672 C CA . ASP A 1 208 ? 11.100 -18.351 -16.349 1.00 78.44 208 ASP A CA 1
ATOM 1673 C C . ASP A 1 208 ? 12.635 -18.480 -16.398 1.00 78.44 208 ASP A C 1
ATOM 1675 O O . ASP A 1 208 ? 13.223 -19.255 -15.646 1.00 78.44 208 ASP A O 1
ATOM 1679 N N . ASN A 1 209 ? 13.307 -17.666 -17.226 1.00 74.81 209 ASN A N 1
ATOM 1680 C CA . ASN A 1 209 ? 14.752 -17.728 -17.462 1.00 74.81 209 ASN A CA 1
ATOM 1681 C C . ASN A 1 209 ? 15.500 -16.402 -17.222 1.00 74.81 209 ASN A C 1
ATOM 1683 O O . ASN A 1 209 ? 16.641 -16.266 -17.668 1.00 74.81 209 ASN A O 1
ATOM 1687 N N . VAL A 1 210 ? 14.919 -15.444 -16.483 1.00 69.12 210 VAL A N 1
ATOM 1688 C CA . VAL A 1 210 ? 15.440 -14.063 -16.336 1.00 69.12 210 VAL A CA 1
ATOM 1689 C C . VAL A 1 210 ? 16.935 -14.019 -16.019 1.00 69.12 210 VAL A C 1
ATOM 1691 O O . VAL A 1 210 ? 17.677 -13.280 -16.657 1.00 69.12 210 VAL A O 1
ATOM 1694 N N . TRP A 1 211 ? 17.405 -14.831 -15.068 1.00 62.53 211 TRP A N 1
ATOM 1695 C CA . TRP A 1 211 ? 18.816 -14.844 -14.665 1.00 62.53 211 TRP A CA 1
ATOM 1696 C C . TRP A 1 211 ? 19.753 -15.350 -15.753 1.00 62.53 211 TRP A C 1
ATOM 1698 O O . TRP A 1 211 ? 20.853 -14.828 -15.918 1.00 62.53 211 TRP A O 1
ATOM 1708 N N . ARG A 1 212 ? 19.315 -16.350 -16.516 1.00 63.31 212 ARG A N 1
ATOM 1709 C CA . ARG A 1 212 ? 20.104 -16.892 -17.618 1.00 63.31 212 ARG A CA 1
ATOM 1710 C C . ARG A 1 212 ? 20.122 -15.911 -18.793 1.00 63.31 212 ARG A C 1
ATOM 1712 O O . ARG A 1 212 ? 21.185 -15.687 -19.362 1.00 63.31 212 ARG A O 1
ATOM 1719 N N . SER A 1 213 ? 18.997 -15.255 -19.083 1.00 62.47 213 SER A N 1
ATOM 1720 C CA . SER A 1 213 ? 18.937 -14.148 -20.044 1.00 62.47 213 SER A CA 1
ATOM 1721 C C . SER A 1 213 ? 19.814 -12.965 -19.619 1.00 62.47 213 SER A C 1
ATOM 1723 O O . SER A 1 213 ? 20.450 -12.350 -20.464 1.00 62.47 213 SER A O 1
ATOM 1725 N N . LEU A 1 214 ? 19.924 -12.649 -18.326 1.00 60.59 214 LEU A N 1
ATOM 1726 C CA . LEU A 1 214 ? 20.795 -11.559 -17.871 1.00 60.59 214 LEU A CA 1
ATOM 1727 C C . LEU A 1 214 ? 22.291 -11.900 -17.991 1.00 60.59 214 LEU A C 1
ATOM 1729 O O . LEU A 1 214 ? 23.090 -11.033 -18.326 1.00 60.59 214 LEU A O 1
ATOM 1733 N N . MET A 1 215 ? 22.668 -13.153 -17.709 1.00 57.97 215 MET A N 1
ATOM 1734 C CA . MET A 1 215 ? 24.071 -13.586 -17.613 1.00 57.97 215 MET A CA 1
ATOM 1735 C C . MET A 1 215 ? 24.689 -14.028 -18.945 1.00 57.97 215 MET A C 1
ATOM 1737 O O . MET A 1 215 ? 25.895 -13.897 -19.124 1.00 57.97 215 MET A O 1
ATOM 1741 N N . LEU A 1 216 ? 23.889 -14.567 -19.870 1.00 57.59 216 LEU A N 1
ATOM 1742 C CA . LEU A 1 216 ? 24.370 -15.140 -21.137 1.00 57.59 216 LEU A CA 1
ATOM 1743 C C . LEU A 1 216 ? 24.070 -14.254 -22.356 1.00 57.59 216 LEU A C 1
ATOM 1745 O O . LEU A 1 216 ? 24.273 -14.687 -23.485 1.00 57.59 216 LEU A O 1
ATOM 1749 N N . GLY A 1 217 ? 23.578 -13.028 -22.148 1.00 55.44 217 GLY A N 1
ATOM 1750 C CA . GLY A 1 217 ? 23.230 -12.114 -23.237 1.00 55.44 217 GLY A CA 1
ATOM 1751 C C . GLY A 1 217 ? 21.878 -12.441 -23.876 1.00 55.44 217 GLY A C 1
ATOM 1752 O O . GLY A 1 217 ? 21.813 -12.893 -25.013 1.00 55.44 217 GLY A O 1
ATOM 1753 N N . GLY A 1 218 ? 20.801 -12.205 -23.123 1.00 54.50 218 GLY A N 1
ATOM 1754 C CA . GLY A 1 218 ? 19.393 -12.026 -23.513 1.00 54.50 218 GLY A CA 1
ATOM 1755 C C . GLY A 1 218 ? 18.696 -13.180 -24.234 1.00 54.50 218 GLY A C 1
ATOM 1756 O O . GLY A 1 218 ? 17.668 -13.670 -23.773 1.00 54.50 218 GLY A O 1
ATOM 1757 N N . PHE A 1 219 ? 19.245 -13.599 -25.370 1.00 53.12 219 PHE A N 1
ATOM 1758 C CA . PHE A 1 219 ? 18.565 -14.355 -26.418 1.00 53.12 219 PHE A CA 1
ATOM 1759 C C . PHE A 1 219 ? 19.253 -15.664 -26.813 1.00 53.12 219 PHE A C 1
ATOM 1761 O O . PHE A 1 219 ? 18.673 -16.415 -27.598 1.00 53.12 219 PHE A O 1
ATOM 1768 N N . VAL A 1 220 ? 20.425 -15.986 -26.249 1.00 51.81 220 VAL A N 1
ATOM 1769 C CA . VAL A 1 220 ? 21.123 -17.264 -26.513 1.00 51.81 220 VAL A CA 1
ATOM 1770 C C . VAL A 1 220 ? 20.225 -18.476 -26.206 1.00 51.81 220 VAL A C 1
ATOM 1772 O O . VAL A 1 220 ? 20.298 -19.488 -26.889 1.00 51.81 220 VAL A O 1
ATOM 1775 N N . ILE A 1 221 ? 19.299 -18.345 -25.250 1.00 50.47 221 ILE A N 1
ATOM 1776 C CA . ILE A 1 221 ? 18.473 -19.455 -24.741 1.00 50.47 221 ILE A CA 1
ATOM 1777 C C . ILE A 1 221 ? 17.238 -19.723 -25.609 1.00 50.47 221 ILE A C 1
ATOM 1779 O O . ILE A 1 221 ? 16.859 -20.874 -25.805 1.00 50.47 221 ILE A O 1
ATOM 1783 N N . LEU A 1 222 ? 16.620 -18.680 -26.180 1.00 51.81 222 LEU A N 1
ATOM 1784 C CA . LEU A 1 222 ? 15.423 -18.857 -27.015 1.00 51.81 222 LEU A CA 1
ATOM 1785 C C . LEU A 1 222 ? 15.740 -19.530 -28.357 1.00 51.81 222 LEU A C 1
ATOM 1787 O O . LEU A 1 222 ? 14.841 -20.062 -28.996 1.00 51.81 222 LEU A O 1
ATOM 1791 N N . HIS A 1 223 ? 17.003 -19.507 -28.791 1.00 50.28 223 HIS A N 1
ATOM 1792 C CA . HIS A 1 223 ? 17.440 -20.224 -29.986 1.00 50.28 223 HIS A CA 1
ATOM 1793 C C . HIS A 1 223 ? 17.634 -21.726 -29.721 1.00 50.28 223 HIS A C 1
ATOM 1795 O O . HIS A 1 223 ? 17.250 -22.541 -30.552 1.00 50.28 223 HIS A O 1
ATOM 1801 N N . THR A 1 224 ? 18.207 -22.104 -28.575 1.00 48.84 224 THR A N 1
ATOM 1802 C CA . THR A 1 224 ? 18.598 -23.497 -28.296 1.00 48.84 224 THR A CA 1
ATOM 1803 C C . THR A 1 224 ? 17.440 -24.432 -27.959 1.00 48.84 224 THR A C 1
ATOM 1805 O O . THR A 1 224 ? 17.566 -25.621 -28.204 1.00 48.84 224 THR A O 1
ATOM 1808 N N . GLU A 1 225 ? 16.321 -23.938 -27.420 1.00 48.22 225 GLU A N 1
ATOM 1809 C CA . GLU A 1 225 ? 15.221 -24.821 -26.975 1.00 48.22 225 GLU A CA 1
ATOM 1810 C C . GLU A 1 225 ? 13.957 -24.757 -27.847 1.00 48.22 225 GLU A C 1
ATOM 1812 O O . GLU A 1 225 ? 13.143 -25.674 -27.795 1.00 48.22 225 GLU A O 1
ATOM 1817 N N . VAL A 1 226 ? 13.774 -23.711 -28.664 1.00 48.47 226 VAL A N 1
ATOM 1818 C CA . VAL A 1 226 ? 12.567 -23.564 -29.506 1.00 48.47 226 VAL A CA 1
ATOM 1819 C C . VAL A 1 226 ? 12.831 -23.934 -30.973 1.00 48.47 226 VAL A C 1
ATOM 1821 O O . VAL A 1 226 ? 11.899 -24.333 -31.666 1.00 48.47 226 VAL A O 1
ATOM 1824 N N . TYR A 1 227 ? 14.084 -23.852 -31.446 1.00 42.12 227 TYR A N 1
ATOM 1825 C CA . TYR A 1 227 ? 14.437 -24.128 -32.848 1.00 42.12 227 TYR A CA 1
ATOM 1826 C C . TYR A 1 227 ? 15.080 -25.503 -33.096 1.00 42.12 227 TYR A C 1
ATOM 1828 O O . TYR A 1 227 ? 15.196 -25.911 -34.247 1.00 42.12 227 TYR A O 1
ATOM 1836 N N . GLU A 1 228 ? 15.445 -26.259 -32.055 1.00 39.00 228 GLU A N 1
ATOM 1837 C CA . GLU A 1 228 ? 15.705 -27.697 -32.198 1.00 39.00 228 GLU A CA 1
ATOM 1838 C C . GLU A 1 228 ? 14.468 -28.485 -31.746 1.00 39.00 228 GLU A C 1
ATOM 1840 O O . GLU A 1 228 ? 14.376 -28.888 -30.583 1.00 39.00 228 GLU A O 1
ATOM 1845 N N . PRO A 1 229 ? 13.490 -28.742 -32.638 1.00 39.59 229 PRO A N 1
ATOM 1846 C CA . PRO A 1 229 ? 12.566 -29.828 -32.397 1.00 39.59 229 PRO A CA 1
ATOM 1847 C C . PRO A 1 229 ? 13.417 -31.090 -32.424 1.00 39.59 229 PRO A C 1
ATOM 1849 O O . PRO A 1 229 ? 13.911 -31.468 -33.480 1.00 39.59 229 PRO A O 1
ATOM 1852 N N . SER A 1 230 ? 13.646 -31.688 -31.255 1.00 41.91 230 SER A N 1
ATOM 1853 C CA . SER A 1 230 ? 13.842 -33.128 -31.081 1.00 41.91 230 SER A CA 1
ATOM 1854 C C . SER A 1 230 ? 14.273 -33.871 -32.356 1.00 41.91 230 SER A C 1
ATOM 1856 O O . SER A 1 230 ? 13.490 -34.629 -32.930 1.00 41.91 230 SER A O 1
ATOM 1858 N N . ASN A 1 231 ? 15.521 -33.693 -32.795 1.00 39.94 231 ASN A N 1
ATOM 1859 C CA . ASN A 1 231 ? 16.163 -34.667 -33.671 1.00 39.94 231 ASN A CA 1
ATOM 1860 C C . ASN A 1 231 ? 16.621 -35.831 -32.784 1.00 39.94 231 ASN A C 1
ATOM 1862 O O . ASN A 1 231 ? 17.804 -36.069 -32.568 1.00 39.94 231 ASN A O 1
ATOM 1866 N N . SER A 1 232 ? 15.640 -36.532 -32.221 1.00 35.31 232 SER A N 1
ATOM 1867 C CA . SER A 1 232 ? 15.799 -37.882 -31.703 1.00 35.31 232 SER A CA 1
ATOM 1868 C C . SER A 1 232 ? 15.162 -38.817 -32.726 1.00 35.31 232 SER A C 1
ATOM 1870 O O . SER A 1 232 ? 13.952 -39.052 -32.694 1.00 35.31 232 SER A O 1
ATOM 1872 N N . SER A 1 233 ? 15.981 -39.266 -33.679 1.00 35.66 233 SER A N 1
ATOM 1873 C CA . SER A 1 233 ? 15.786 -40.576 -34.312 1.00 35.66 233 SER A CA 1
ATOM 1874 C C . SER A 1 233 ? 16.204 -41.675 -33.343 1.00 35.66 233 SER A C 1
ATOM 1876 O O . SER A 1 233 ? 17.133 -41.413 -32.544 1.00 35.66 233 SER A O 1
#

Secondary structure (DSSP, 8-state):
-HHHHHHHHHHHHHHHHHHHHHHHHHHHHHHHHHHHHHHHHHHHHHHHHHHHSS-S--SS--SSSSS---HHHHHHHHHHHHHHHHHHHHHHHHHHHHHHHHHHHHHHHHHHHHHHH--TTSS---GGG-PPPSSHHHHHHHHHHHHHHHHHHHHHHHHHT-PPP--TT--EEEEEEEEEETTEEEEEEEEE----S-HHHHHHHHHHTHHHHHHTTTTHHHHHHHS------

Radius of gyration: 47.4 Å; chains: 1; bounding box: 88×60×145 Å

Sequence (233 aa):
MVAVMSEAAAKAKKREYNREKQRIFQAKLVQQVISLKDEVSVLEAQLAQLHLDKPSNIVDDVGLSANALSWKDVAAGLQDDTNRIVDINRRLRRERHSQKELLKTLQAWVNVQIRHSTTLCAPTHTWRNVTLLASPESRAVGYDWITAHLFYNTEAIFQRHAFPSVAPEEISGDFSIDITDPDAMQYVWRYQKEMDMPLAFVATCFRDNVWRSLMLGGFVILHTEVYEPSNSS

Organism: Aphanomyces astaci (NCBI:txid112090)